Protein AF-A0A800D7Y4-F1 (afdb_monomer_lite)

Radius of gyration: 24.16 Å; chains: 1; bounding box: 51×46×76 Å

Secondary structure (DSSP, 8-state):
------HHHHHHHHHHHHHHHHHHH-HHHHHHHHHHHHHHHHHHHHHHHHHHHHHHHHHHHHHHHHHTTT-HHHHHHHHHTGGGSPPSS-GGGHHHHHHHHHHHHHHHHHHHHHHHS----EEETTEEE-TTS-HHHHHHHHHHHHHHHHHHHHHHHHHHSPPP--------SHHHHHHHHHHHHHHHHHHHHHHHHHHHHHTTS--

Foldseek 3Di:
DDPPQDLVNVLQVLLQVLLVVQLFVWQVLLVLLLVQLVVLVVCCVVCLVVVLVVQQVVVLVVVLCVQCVVPPVSSVVSVVCSVVDDGPADPVCSLVVSLVVSVVSSVCSNVVSPVVPDDPFDDDPPRGGRPDDDSVRSNSSSNSSSVSSNSNSVSVVCSVCVDPPDPDPDPPPVVVVVCVVCVVVVVVVVVVVVVVVVVVVVVVPPD

Structure (mmCIF, N/CA/C/O backbone):
data_AF-A0A800D7Y4-F1
#
_entry.id   AF-A0A800D7Y4-F1
#
loop_
_atom_site.group_PDB
_atom_site.id
_atom_site.type_symbol
_atom_site.label_atom_id
_atom_site.label_alt_id
_atom_site.label_comp_id
_atom_site.label_asym_id
_atom_site.label_entity_id
_atom_site.label_seq_id
_atom_site.pdbx_PDB_ins_code
_atom_site.Cartn_x
_atom_site.Cartn_y
_atom_site.Cartn_z
_atom_site.occupancy
_atom_site.B_iso_or_equiv
_atom_site.auth_seq_id
_atom_site.auth_comp_id
_atom_site.auth_asym_id
_atom_site.auth_atom_id
_atom_site.pdbx_PDB_model_num
ATOM 1 N N . MET A 1 1 ? -15.336 17.637 -24.440 1.00 38.00 1 MET A N 1
ATOM 2 C CA . MET A 1 1 ? -14.796 16.334 -24.884 1.00 38.00 1 MET A CA 1
ATOM 3 C C . MET A 1 1 ? -14.406 15.560 -23.630 1.00 38.00 1 MET A C 1
ATOM 5 O O . MET A 1 1 ? -13.415 15.905 -23.005 1.00 38.00 1 MET A O 1
ATOM 9 N N . LEU A 1 2 ? -15.255 14.638 -23.166 1.00 37.25 2 LEU A N 1
ATOM 10 C CA . LEU A 1 2 ? -14.985 13.846 -21.960 1.00 37.25 2 LEU A CA 1
ATOM 11 C C . LEU A 1 2 ? -14.046 12.702 -22.348 1.00 37.25 2 LEU A C 1
ATOM 13 O O . LEU A 1 2 ? -14.451 11.788 -23.062 1.00 37.25 2 LEU A O 1
ATOM 17 N N . VAL A 1 3 ? -12.785 12.781 -21.925 1.00 45.62 3 VAL A N 1
ATOM 18 C CA . VAL A 1 3 ? -11.829 11.683 -22.087 1.00 45.62 3 VAL A CA 1
ATOM 19 C C . VAL A 1 3 ? -12.274 10.563 -21.148 1.00 45.62 3 VAL A C 1
ATOM 21 O O . VAL A 1 3 ? -12.121 10.672 -19.933 1.00 45.62 3 VAL A O 1
ATOM 24 N N . LYS A 1 4 ? -12.884 9.509 -21.698 1.00 53.09 4 LYS A N 1
ATOM 25 C CA . LYS A 1 4 ? -13.160 8.280 -20.948 1.00 53.09 4 LYS A CA 1
ATOM 26 C C . LYS A 1 4 ? -11.829 7.560 -20.744 1.00 53.09 4 LYS A C 1
ATOM 28 O O . LYS A 1 4 ? -11.311 6.956 -21.677 1.00 53.09 4 LYS A O 1
ATOM 33 N N . LEU A 1 5 ? -11.259 7.689 -19.549 1.00 56.59 5 LEU A N 1
ATOM 34 C CA . LEU A 1 5 ? -10.076 6.934 -19.151 1.00 56.59 5 LEU A CA 1
ATOM 35 C C . LEU A 1 5 ? -10.506 5.513 -18.803 1.00 56.59 5 LEU A C 1
ATOM 37 O O . LEU A 1 5 ? -11.299 5.305 -17.886 1.00 56.59 5 LEU A O 1
ATOM 41 N N . GLU A 1 6 ? -9.992 4.538 -19.541 1.00 69.31 6 GLU A N 1
ATOM 42 C CA . GLU A 1 6 ? -10.224 3.135 -19.214 1.00 69.31 6 GLU A CA 1
ATOM 43 C C . GLU A 1 6 ? -9.411 2.742 -17.968 1.00 69.31 6 GLU A C 1
ATOM 45 O O . GLU A 1 6 ? -8.280 3.216 -17.804 1.00 69.31 6 GLU A O 1
ATOM 50 N N . PRO A 1 7 ? -9.911 1.835 -17.106 1.00 65.38 7 PRO A N 1
ATOM 51 C CA . PRO A 1 7 ? -9.172 1.364 -15.930 1.00 65.38 7 PRO A CA 1
ATOM 52 C C . PRO A 1 7 ? -7.764 0.856 -16.271 1.00 65.38 7 PRO A C 1
ATOM 54 O O . PRO A 1 7 ? -6.810 1.106 -15.537 1.00 65.38 7 PRO A O 1
ATOM 57 N N . ALA A 1 8 ? -7.606 0.222 -17.437 1.00 71.25 8 ALA A N 1
ATOM 58 C CA . ALA A 1 8 ? -6.316 -0.228 -17.949 1.00 71.25 8 ALA A CA 1
ATOM 59 C C . ALA A 1 8 ? -5.329 0.928 -18.197 1.00 71.25 8 ALA A C 1
ATOM 61 O O . ALA A 1 8 ? -4.144 0.798 -17.894 1.00 71.25 8 ALA A O 1
ATOM 62 N N . GLN A 1 9 ? -5.801 2.077 -18.691 1.00 75.00 9 GLN A N 1
ATOM 63 C CA . GLN A 1 9 ? -4.969 3.266 -18.913 1.00 75.00 9 GLN A CA 1
ATOM 64 C C . GLN A 1 9 ? -4.512 3.878 -17.586 1.00 75.00 9 GLN A C 1
ATOM 66 O O . GLN A 1 9 ? -3.367 4.316 -17.469 1.00 75.00 9 GLN A O 1
ATOM 71 N N . VAL A 1 10 ? -5.378 3.858 -16.568 1.00 74.19 10 VAL A N 1
ATOM 72 C CA . VAL A 1 10 ? -5.040 4.313 -15.212 1.00 74.19 10 VAL A CA 1
ATOM 73 C C . VAL A 1 10 ? -3.984 3.400 -14.587 1.00 74.19 10 VAL A C 1
ATOM 75 O O . VAL A 1 10 ? -2.969 3.888 -14.089 1.00 74.19 10 VAL A O 1
ATOM 78 N N . ILE A 1 11 ? -4.171 2.079 -14.672 1.00 74.62 11 ILE A N 1
ATOM 79 C CA . ILE A 1 11 ? -3.202 1.089 -14.178 1.00 74.62 11 ILE A CA 1
ATOM 80 C C . ILE A 1 11 ? -1.856 1.250 -14.893 1.00 74.62 11 ILE A C 1
ATOM 82 O O . ILE A 1 11 ? -0.817 1.294 -14.234 1.00 74.62 11 ILE A O 1
ATOM 86 N N . LEU A 1 12 ? -1.864 1.392 -16.222 1.00 79.75 12 LEU A N 1
ATOM 87 C CA . LEU A 1 12 ? -0.653 1.599 -17.013 1.00 79.75 12 LEU A CA 1
ATOM 88 C C . LEU A 1 12 ? 0.058 2.902 -16.626 1.00 79.75 12 LEU A C 1
ATOM 90 O O . LEU A 1 12 ? 1.274 2.902 -16.455 1.00 79.75 12 LEU A O 1
ATOM 94 N N . GLY A 1 13 ? -0.682 3.998 -16.440 1.00 77.69 13 GLY A N 1
ATOM 95 C CA . GLY A 1 13 ? -0.125 5.279 -16.005 1.00 77.69 13 GLY A CA 1
ATOM 96 C C . GLY A 1 13 ? 0.555 5.190 -14.637 1.00 77.69 13 GLY A C 1
ATOM 97 O O . GLY A 1 13 ? 1.679 5.669 -14.473 1.00 77.69 13 GLY A O 1
ATOM 98 N N . ILE A 1 14 ? -0.079 4.513 -13.673 1.00 80.25 14 ILE A N 1
ATOM 99 C CA . ILE A 1 14 ? 0.499 4.271 -12.343 1.00 80.25 14 ILE A CA 1
ATOM 100 C C . ILE A 1 14 ? 1.741 3.378 -12.455 1.00 80.25 14 ILE A C 1
ATOM 102 O O . ILE A 1 14 ? 2.782 3.705 -11.885 1.00 80.25 14 ILE A O 1
ATOM 106 N N . ALA A 1 15 ? 1.675 2.286 -13.219 1.00 82.06 15 ALA A N 1
ATOM 107 C CA . ALA A 1 15 ? 2.810 1.392 -13.425 1.00 82.06 15 ALA A CA 1
ATOM 108 C C . ALA A 1 15 ? 4.001 2.122 -14.068 1.00 82.06 15 ALA A C 1
ATOM 110 O O . ALA A 1 15 ? 5.126 1.989 -13.599 1.00 82.06 15 ALA A O 1
ATOM 111 N N . LEU A 1 16 ? 3.776 2.961 -15.082 1.00 85.75 16 LEU A N 1
ATOM 112 C CA . LEU A 1 16 ? 4.841 3.749 -15.709 1.00 85.75 16 LEU A CA 1
ATOM 113 C C . LEU A 1 16 ? 5.457 4.764 -14.742 1.00 85.75 16 LEU A C 1
ATOM 115 O O . LEU A 1 16 ? 6.681 4.888 -14.683 1.00 85.75 16 LEU A O 1
ATOM 119 N N . LEU A 1 17 ? 4.633 5.456 -13.951 1.00 84.06 17 LEU A N 1
ATOM 120 C CA . LEU A 1 17 ? 5.105 6.420 -12.958 1.00 84.06 17 LEU A CA 1
ATOM 121 C C . LEU A 1 17 ? 5.980 5.744 -11.899 1.00 84.06 17 LEU A C 1
ATOM 123 O O . LEU A 1 17 ? 7.084 6.206 -11.608 1.00 84.06 17 LEU A O 1
ATOM 127 N N . PHE A 1 18 ? 5.527 4.616 -11.358 1.00 87.19 18 PHE A N 1
ATOM 128 C CA . PHE A 1 18 ? 6.313 3.854 -10.394 1.00 87.19 18 PHE A CA 1
ATOM 129 C C . PHE A 1 18 ? 7.531 3.184 -11.034 1.00 87.19 18 PHE A C 1
ATOM 131 O O . PHE A 1 18 ? 8.566 3.064 -10.382 1.00 87.19 18 PHE A O 1
ATOM 138 N N . GLY A 1 19 ? 7.462 2.814 -12.312 1.00 84.44 19 GLY A N 1
ATOM 139 C CA . GLY A 1 19 ? 8.614 2.337 -13.068 1.00 84.44 19 GLY A CA 1
ATOM 140 C C . GLY A 1 19 ? 9.689 3.407 -13.219 1.00 84.44 19 GLY A C 1
ATOM 141 O O . GLY A 1 19 ? 10.869 3.137 -13.007 1.00 84.44 19 GLY A O 1
ATOM 142 N N . LEU A 1 20 ? 9.299 4.655 -13.470 1.00 85.88 20 LEU A N 1
ATOM 143 C CA . LEU A 1 20 ? 10.234 5.776 -13.481 1.00 85.88 20 LEU A CA 1
ATOM 144 C C . LEU A 1 20 ? 10.881 5.975 -12.101 1.00 85.88 20 LEU A C 1
ATOM 146 O O . LEU A 1 20 ? 12.100 6.110 -12.004 1.00 85.88 20 LEU A O 1
ATOM 150 N N . ILE A 1 21 ? 10.090 5.920 -11.024 1.00 82.56 21 ILE A N 1
ATOM 151 C CA . ILE A 1 21 ? 10.600 6.000 -9.644 1.00 82.56 21 ILE A CA 1
ATOM 152 C C . ILE A 1 21 ? 11.595 4.866 -9.369 1.00 82.56 21 ILE A C 1
ATOM 154 O O . ILE A 1 21 ? 12.699 5.116 -8.880 1.00 82.56 21 ILE A O 1
ATOM 158 N N . GLY A 1 22 ? 11.240 3.631 -9.722 1.00 80.81 22 GLY A N 1
ATOM 159 C CA . GLY A 1 22 ? 12.078 2.457 -9.510 1.00 80.81 22 GLY A CA 1
ATOM 160 C C . GLY A 1 22 ? 13.383 2.499 -10.301 1.00 80.81 22 GLY A C 1
ATOM 161 O O . GLY A 1 22 ? 14.431 2.096 -9.786 1.00 80.81 22 GLY A O 1
ATOM 162 N N . PHE A 1 23 ? 13.358 3.063 -11.513 1.00 82.44 23 PHE A N 1
ATOM 163 C CA . PHE A 1 23 ? 14.547 3.252 -12.342 1.00 82.44 23 PHE A CA 1
ATOM 164 C C . PHE A 1 23 ? 15.592 4.136 -11.651 1.00 82.44 23 PHE A C 1
ATOM 166 O O . PHE A 1 23 ? 16.790 3.839 -11.683 1.00 82.44 23 PHE A O 1
ATOM 173 N N . PHE A 1 24 ? 15.146 5.196 -10.971 1.00 78.81 24 PHE A N 1
ATOM 174 C CA . PHE A 1 24 ? 16.029 6.090 -10.221 1.00 78.81 24 PHE A CA 1
ATOM 175 C C . PHE A 1 24 ? 16.389 5.561 -8.828 1.00 78.81 24 PHE A C 1
ATOM 177 O O . PHE A 1 24 ? 17.500 5.798 -8.350 1.00 78.81 24 PHE A O 1
ATOM 184 N N . ARG A 1 25 ? 15.479 4.828 -8.178 1.00 75.38 25 ARG A N 1
ATOM 185 C CA . ARG A 1 25 ? 15.633 4.349 -6.795 1.00 75.38 25 ARG A CA 1
ATOM 186 C C . ARG A 1 25 ? 16.464 3.067 -6.670 1.00 75.38 25 ARG A C 1
ATOM 188 O O . ARG A 1 25 ? 17.107 2.865 -5.637 1.00 75.38 25 ARG A O 1
ATOM 195 N N . GLY A 1 26 ? 16.500 2.246 -7.719 1.00 77.62 26 GLY A N 1
ATOM 196 C CA . GLY A 1 26 ? 17.345 1.056 -7.834 1.00 77.62 26 GLY A CA 1
ATOM 197 C C 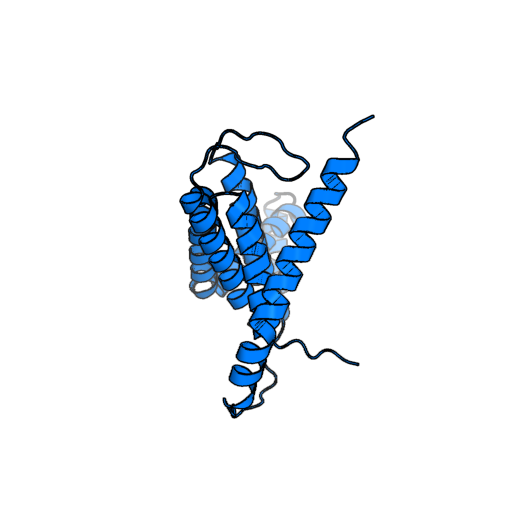. GLY A 1 26 ? 16.683 -0.252 -7.378 1.00 77.62 26 GLY A C 1
ATOM 198 O O . GLY A 1 26 ? 15.893 -0.296 -6.434 1.00 77.62 26 GLY A O 1
ATOM 199 N N . ALA A 1 27 ? 17.075 -1.355 -8.027 1.00 79.06 27 ALA A N 1
ATOM 200 C CA . ALA A 1 27 ? 16.426 -2.667 -7.919 1.00 79.06 27 ALA A CA 1
ATOM 201 C C . ALA A 1 27 ? 16.312 -3.237 -6.496 1.00 79.06 27 ALA A C 1
ATOM 203 O O . ALA A 1 27 ? 15.261 -3.744 -6.125 1.00 79.06 27 ALA A O 1
ATOM 204 N N . LYS A 1 28 ? 17.359 -3.132 -5.665 1.00 79.69 28 LYS A N 1
ATOM 205 C CA . LYS A 1 28 ? 17.347 -3.717 -4.307 1.00 79.69 28 LYS A CA 1
ATOM 206 C C . LYS A 1 28 ? 16.258 -3.116 -3.411 1.00 79.69 28 LYS A C 1
ATOM 208 O O . LYS A 1 28 ? 15.662 -3.824 -2.606 1.00 79.69 28 LYS A O 1
ATOM 213 N N . ARG A 1 29 ? 16.005 -1.811 -3.542 1.00 80.88 29 ARG A N 1
ATOM 214 C CA . ARG A 1 29 ? 14.982 -1.110 -2.756 1.00 80.88 29 ARG A CA 1
ATOM 215 C C . ARG A 1 29 ? 13.587 -1.404 -3.266 1.00 80.88 29 ARG A C 1
ATOM 217 O O . ARG A 1 29 ? 12.693 -1.627 -2.457 1.00 80.88 29 ARG A O 1
ATOM 224 N N . GLU A 1 30 ? 13.420 -1.419 -4.585 1.00 84.31 30 GLU A N 1
ATOM 225 C CA . GLU A 1 30 ? 12.138 -1.778 -5.183 1.00 84.31 30 GLU A CA 1
ATOM 226 C C . GLU A 1 30 ? 11.763 -3.220 -4.859 1.00 84.31 30 GLU A C 1
ATOM 228 O O . GLU A 1 30 ? 10.625 -3.442 -4.480 1.00 84.31 30 GLU A O 1
ATOM 233 N N . PHE A 1 31 ? 12.714 -4.161 -4.863 1.00 82.75 31 PHE A N 1
ATOM 234 C CA . PHE A 1 31 ? 12.471 -5.546 -4.451 1.00 82.75 31 PHE A CA 1
ATOM 235 C C . PHE A 1 31 ? 11.970 -5.653 -3.004 1.00 82.75 31 PHE A C 1
ATOM 237 O O . PHE A 1 31 ? 11.007 -6.367 -2.731 1.00 82.75 31 PHE A O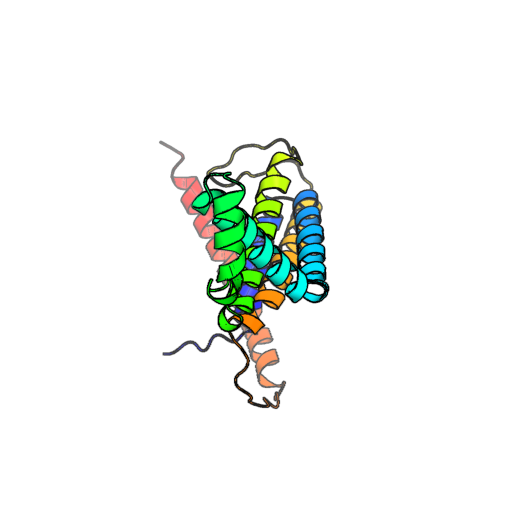 1
ATOM 244 N N . TRP A 1 32 ? 12.587 -4.915 -2.072 1.00 86.06 32 TRP A N 1
ATOM 245 C CA . TRP A 1 32 ? 12.118 -4.865 -0.684 1.00 86.06 32 TRP A CA 1
ATOM 246 C C . TRP A 1 32 ? 10.686 -4.333 -0.592 1.00 86.06 32 TRP A C 1
ATOM 248 O O . TRP A 1 32 ? 9.850 -4.899 0.107 1.00 86.06 32 TRP A O 1
ATOM 258 N N . VAL A 1 33 ? 10.386 -3.266 -1.335 1.00 86.38 33 VAL A N 1
ATOM 259 C CA . VAL A 1 33 ? 9.028 -2.725 -1.408 1.00 86.38 33 VAL A CA 1
ATOM 260 C C . VAL A 1 33 ? 8.055 -3.742 -2.003 1.00 86.38 33 VAL A C 1
ATOM 262 O O . VAL A 1 33 ? 6.984 -3.930 -1.435 1.00 86.38 33 VAL A O 1
ATOM 265 N N . THR A 1 34 ? 8.431 -4.446 -3.072 1.00 83.25 34 THR A N 1
ATOM 266 C CA . THR A 1 34 ? 7.612 -5.502 -3.680 1.00 83.25 34 THR A CA 1
ATOM 267 C C . THR A 1 34 ? 7.262 -6.576 -2.656 1.00 83.25 34 THR A C 1
ATOM 269 O O . THR A 1 34 ? 6.094 -6.929 -2.509 1.00 83.25 34 THR A O 1
ATOM 272 N N . ALA A 1 35 ? 8.252 -7.055 -1.898 1.00 83.25 35 ALA A N 1
ATOM 273 C CA . ALA A 1 35 ? 8.045 -8.062 -0.863 1.00 83.25 35 ALA A CA 1
ATOM 274 C C . ALA A 1 35 ? 7.058 -7.583 0.215 1.00 83.25 35 ALA A C 1
ATOM 276 O O . ALA A 1 35 ? 6.151 -8.327 0.590 1.00 83.25 35 ALA A O 1
ATOM 277 N N . VAL A 1 36 ? 7.183 -6.331 0.673 1.00 88.06 36 VAL A N 1
ATOM 278 C CA . VAL A 1 36 ? 6.253 -5.759 1.658 1.00 88.06 36 VAL A CA 1
ATOM 279 C C . VAL A 1 36 ? 4.851 -5.588 1.073 1.00 88.06 36 VAL A C 1
ATOM 281 O O . VAL A 1 36 ? 3.887 -5.955 1.738 1.00 88.06 36 VAL A O 1
ATOM 284 N N . ILE A 1 37 ? 4.712 -5.093 -0.163 1.00 83.88 37 ILE A N 1
ATOM 285 C CA . ILE A 1 37 ? 3.408 -4.951 -0.832 1.00 83.88 37 ILE A CA 1
ATOM 286 C C . ILE A 1 37 ? 2.704 -6.309 -0.910 1.00 83.88 37 ILE A C 1
ATOM 288 O O . ILE A 1 37 ? 1.549 -6.414 -0.502 1.00 83.88 37 ILE A O 1
ATOM 292 N N . ILE A 1 38 ? 3.397 -7.353 -1.376 1.00 83.88 38 ILE A N 1
ATOM 293 C CA . ILE A 1 38 ? 2.839 -8.710 -1.478 1.00 83.88 38 ILE A CA 1
ATOM 294 C C . ILE A 1 38 ? 2.420 -9.225 -0.098 1.00 83.88 38 ILE A C 1
ATOM 296 O O . ILE A 1 38 ? 1.305 -9.723 0.062 1.00 83.88 38 ILE A O 1
ATOM 300 N N . LEU A 1 39 ? 3.285 -9.075 0.910 1.00 85.75 39 LEU A N 1
ATOM 301 C CA . LEU A 1 39 ? 3.022 -9.556 2.265 1.00 85.75 39 LEU A CA 1
ATOM 302 C C . LEU A 1 39 ? 1.821 -8.847 2.896 1.00 85.75 39 LEU A C 1
ATOM 304 O O . LEU A 1 39 ? 0.956 -9.501 3.472 1.00 85.75 39 LEU A O 1
ATOM 308 N N . VAL A 1 40 ? 1.731 -7.524 2.757 1.00 87.12 40 VAL A N 1
ATOM 309 C CA . VAL A 1 40 ? 0.612 -6.737 3.287 1.00 87.12 40 VAL A CA 1
ATOM 310 C C . VAL A 1 40 ? -0.682 -7.076 2.549 1.00 87.12 40 VAL A C 1
ATOM 312 O O . VAL A 1 40 ? -1.706 -7.258 3.202 1.00 87.12 40 VAL A O 1
ATOM 315 N N . GLN A 1 41 ? -0.658 -7.231 1.220 1.00 82.69 41 GLN A N 1
ATOM 316 C CA . GLN A 1 41 ? -1.846 -7.661 0.472 1.00 82.69 41 GLN A CA 1
ATOM 317 C C . GLN A 1 41 ? -2.326 -9.044 0.919 1.00 82.69 41 GLN A C 1
ATOM 319 O O . GLN A 1 41 ? -3.521 -9.230 1.151 1.00 82.69 41 GLN A O 1
ATOM 324 N N . ALA A 1 42 ? -1.411 -10.002 1.078 1.00 84.19 42 ALA A N 1
ATOM 325 C CA . ALA A 1 42 ? -1.740 -11.336 1.570 1.00 84.19 42 ALA A CA 1
ATOM 326 C C . ALA A 1 42 ? -2.320 -11.281 2.993 1.00 84.19 42 ALA A C 1
ATOM 328 O O . ALA A 1 42 ? -3.341 -11.912 3.272 1.00 84.19 42 ALA A O 1
ATOM 329 N N . LEU A 1 43 ? -1.720 -10.472 3.873 1.00 85.69 43 LEU A N 1
ATOM 330 C CA . LEU A 1 43 ? -2.184 -10.286 5.245 1.00 85.69 43 LEU A CA 1
ATOM 331 C C . LEU A 1 43 ? -3.585 -9.667 5.293 1.00 85.69 43 LEU A C 1
ATOM 333 O O . LEU A 1 43 ? -4.434 -10.161 6.027 1.00 85.69 43 LEU A O 1
ATOM 337 N N . ILE A 1 44 ? -3.855 -8.630 4.498 1.00 86.75 44 ILE A N 1
ATOM 338 C CA . ILE A 1 44 ? -5.176 -7.991 4.440 1.00 86.75 44 ILE A CA 1
ATOM 339 C C . ILE A 1 44 ? -6.224 -8.969 3.905 1.00 86.75 44 ILE A C 1
ATOM 341 O O . ILE A 1 44 ? -7.300 -9.085 4.488 1.00 86.75 44 ILE A O 1
ATOM 345 N N . ARG A 1 45 ? -5.911 -9.726 2.847 1.00 83.25 45 ARG A N 1
ATOM 346 C CA . ARG A 1 45 ? -6.841 -10.719 2.286 1.00 83.25 45 ARG A CA 1
ATOM 347 C C . ARG A 1 45 ? -7.176 -11.835 3.271 1.00 83.25 45 ARG A C 1
ATOM 349 O O . ARG A 1 45 ? -8.318 -12.275 3.318 1.00 83.25 45 ARG A O 1
ATOM 356 N N . TRP A 1 46 ? -6.199 -12.292 4.053 1.00 83.50 46 TRP A N 1
ATOM 357 C CA . TRP A 1 46 ? -6.395 -13.418 4.966 1.00 83.50 46 TRP A CA 1
ATOM 358 C C . TRP A 1 46 ? -6.916 -13.008 6.349 1.00 83.50 46 TRP A C 1
ATOM 360 O O . TRP A 1 46 ? -7.697 -13.732 6.962 1.00 83.50 46 TRP A O 1
ATOM 370 N N . GLN A 1 47 ? -6.488 -11.850 6.855 1.00 89.31 47 GLN A N 1
ATOM 371 C CA . GLN A 1 47 ? -6.709 -11.415 8.238 1.00 89.31 47 GLN A CA 1
ATOM 372 C C . GLN A 1 47 ? -7.416 -10.057 8.351 1.00 89.31 47 GLN A C 1
ATOM 374 O O . GLN A 1 47 ? -7.545 -9.565 9.467 1.00 89.31 47 GLN A O 1
ATOM 379 N N . GLY A 1 48 ? -7.909 -9.451 7.263 1.00 82.50 48 GLY A N 1
ATOM 380 C CA . GLY A 1 48 ? -8.526 -8.113 7.273 1.00 82.50 48 GLY A CA 1
ATOM 381 C C . GLY A 1 48 ? -9.585 -7.936 8.367 1.00 82.50 48 GLY A C 1
ATOM 382 O O . GLY A 1 48 ? -9.449 -7.060 9.220 1.00 82.50 48 GLY A O 1
ATOM 383 N N . LYS A 1 49 ? -10.541 -8.872 8.452 1.00 84.75 49 LYS A N 1
ATOM 384 C CA . LYS A 1 49 ? -11.580 -8.885 9.499 1.00 84.75 49 LYS A CA 1
ATOM 385 C C . LYS A 1 49 ? -11.008 -8.978 10.917 1.00 84.75 49 LYS A C 1
ATOM 387 O O . LYS A 1 49 ? -11.506 -8.339 11.844 1.00 84.75 49 LYS A O 1
ATOM 392 N N . ARG A 1 50 ? -9.947 -9.774 11.115 1.00 87.62 50 ARG A N 1
ATOM 393 C CA . ARG A 1 50 ? -9.270 -9.874 12.420 1.00 87.62 50 ARG A CA 1
ATOM 394 C C . ARG A 1 50 ? -8.519 -8.591 12.757 1.00 87.62 50 ARG A C 1
ATOM 396 O O . ARG A 1 50 ? -8.513 -8.206 13.920 1.00 87.62 50 ARG A O 1
ATOM 403 N N . LEU A 1 51 ? -7.929 -7.933 11.760 1.00 84.56 51 LEU A N 1
ATOM 404 C CA . LEU A 1 51 ? -7.217 -6.668 11.915 1.00 84.56 51 LEU A CA 1
ATOM 405 C C . LEU A 1 51 ? -8.173 -5.572 12.398 1.00 84.56 51 LEU A C 1
ATOM 407 O O . LEU A 1 51 ? -7.894 -4.928 13.402 1.00 84.56 51 LEU A O 1
ATOM 411 N N . VAL A 1 52 ? -9.341 -5.444 11.761 1.00 86.44 52 VAL A N 1
ATOM 412 C CA . VAL A 1 52 ? -10.397 -4.499 12.165 1.00 86.44 52 VAL A CA 1
ATOM 413 C C . VAL A 1 52 ? -10.885 -4.793 13.581 1.00 86.44 52 VAL A C 1
ATOM 415 O O . VAL A 1 52 ? -10.950 -3.887 14.412 1.00 86.44 52 VAL A O 1
ATOM 418 N N . LYS A 1 53 ? -11.161 -6.066 13.898 1.00 86.31 53 LYS A N 1
ATOM 419 C CA . LYS A 1 53 ? -11.572 -6.476 15.249 1.00 86.31 53 LYS A CA 1
ATOM 420 C C . LYS A 1 53 ? -10.511 -6.131 16.295 1.00 86.31 53 LYS A C 1
ATOM 422 O O . LYS A 1 53 ? -10.844 -5.615 17.357 1.00 86.31 53 LYS A O 1
ATOM 427 N N . LEU A 1 54 ? -9.239 -6.390 16.000 1.00 87.75 54 LEU A N 1
ATOM 428 C CA . LEU A 1 54 ? -8.127 -6.079 16.892 1.00 87.75 54 LEU A CA 1
ATOM 429 C C . LEU A 1 54 ? -7.980 -4.567 17.097 1.00 87.75 54 LEU A C 1
ATOM 431 O O . LEU A 1 54 ? -7.823 -4.129 18.233 1.00 87.75 54 LEU A O 1
ATOM 435 N N . THR A 1 55 ? -8.101 -3.764 16.038 1.00 86.56 55 THR A N 1
ATOM 436 C CA . THR A 1 55 ? -8.064 -2.299 16.135 1.00 86.56 55 THR A CA 1
ATOM 437 C C . THR A 1 55 ? -9.236 -1.748 16.948 1.00 86.56 55 THR A C 1
ATOM 439 O O . THR A 1 55 ? -9.019 -0.916 17.827 1.00 86.56 55 THR A O 1
ATOM 442 N N . ASN A 1 56 ? -10.456 -2.244 16.726 1.00 86.88 56 ASN A N 1
ATOM 443 C CA . ASN A 1 56 ? -11.631 -1.847 17.505 1.00 86.88 56 ASN A CA 1
ATOM 444 C C . ASN A 1 56 ? -11.495 -2.244 18.985 1.00 86.88 56 ASN A C 1
ATOM 446 O O . ASN A 1 56 ? -11.787 -1.437 19.864 1.00 86.88 56 ASN A O 1
ATOM 450 N N . ASN A 1 57 ? -10.977 -3.441 19.273 1.00 85.88 57 ASN A N 1
ATOM 451 C CA . ASN A 1 57 ? -10.731 -3.889 20.644 1.00 85.88 57 ASN A CA 1
ATOM 452 C C . ASN A 1 57 ? -9.665 -3.040 21.349 1.00 85.88 57 ASN A C 1
ATOM 454 O O . ASN A 1 57 ? -9.866 -2.639 22.492 1.00 85.88 57 ASN A O 1
ATOM 458 N N . LEU A 1 58 ? -8.550 -2.739 20.676 1.00 87.38 58 LEU A N 1
ATOM 459 C CA . LEU A 1 58 ? -7.509 -1.865 21.224 1.00 87.38 58 LEU A CA 1
ATOM 460 C C . LEU A 1 58 ? -8.045 -0.458 21.491 1.00 87.38 58 LEU A C 1
ATOM 462 O O . LEU A 1 58 ? -7.757 0.112 22.539 1.00 87.38 58 LEU A O 1
ATOM 466 N N . TYR A 1 59 ? -8.856 0.086 20.582 1.00 85.81 59 TYR A N 1
ATOM 467 C CA . TYR A 1 59 ? -9.511 1.373 20.789 1.00 85.81 59 TYR A CA 1
ATOM 468 C C . TYR A 1 59 ? -10.410 1.366 22.028 1.00 85.81 59 TYR A C 1
ATOM 470 O O . TYR A 1 59 ? -10.308 2.272 22.851 1.00 85.81 59 TYR A O 1
ATOM 478 N N . LEU A 1 60 ? -11.243 0.333 22.193 1.00 84.31 60 LEU A N 1
ATOM 479 C CA . LEU A 1 60 ? -12.094 0.186 23.373 1.00 84.31 60 LEU A CA 1
ATOM 480 C C . LEU A 1 60 ? -11.259 0.100 24.654 1.00 84.31 60 LEU A C 1
ATOM 482 O O . LEU A 1 60 ? -11.541 0.821 25.605 1.00 84.31 60 LEU A O 1
ATOM 486 N N . MET A 1 61 ? -10.193 -0.708 24.666 1.00 83.81 61 MET A N 1
ATOM 487 C CA . MET A 1 61 ? -9.288 -0.815 25.818 1.00 83.81 61 MET A CA 1
ATOM 488 C C . MET A 1 61 ? -8.666 0.534 26.185 1.00 83.81 61 MET A C 1
ATOM 490 O O . MET A 1 61 ? -8.687 0.927 27.349 1.00 83.81 61 MET A O 1
ATOM 494 N N . VAL A 1 62 ? -8.140 1.262 25.196 1.00 85.94 62 VAL A N 1
ATOM 495 C CA . VAL A 1 62 ? -7.528 2.579 25.412 1.00 85.94 62 VAL A CA 1
ATOM 496 C C . VAL A 1 62 ? -8.565 3.581 25.908 1.00 85.94 62 VAL A C 1
ATOM 498 O O . VAL A 1 62 ? -8.300 4.315 26.856 1.00 85.94 62 VAL A O 1
ATOM 501 N N . ARG A 1 63 ? -9.760 3.599 25.315 1.00 82.69 63 ARG A N 1
ATOM 502 C CA . ARG A 1 63 ? -10.828 4.518 25.707 1.00 82.69 63 ARG A CA 1
ATOM 503 C C . ARG A 1 63 ? -11.300 4.267 27.137 1.00 82.69 63 ARG A C 1
ATOM 505 O O . ARG A 1 63 ? -11.374 5.217 27.906 1.00 82.69 63 ARG A O 1
ATOM 512 N N . ILE A 1 64 ? -11.530 3.008 27.507 1.00 84.50 64 ILE A N 1
ATOM 513 C CA . ILE A 1 64 ? -11.900 2.613 28.873 1.00 84.50 64 ILE A CA 1
ATOM 514 C C . ILE A 1 64 ? -10.794 2.994 29.864 1.00 84.50 64 ILE A C 1
ATOM 516 O O . ILE A 1 64 ? -11.088 3.519 30.934 1.00 84.50 64 ILE A O 1
ATOM 520 N N . ALA A 1 65 ? -9.522 2.777 29.514 1.00 84.62 65 ALA A N 1
ATOM 521 C CA . ALA A 1 65 ? -8.400 3.151 30.374 1.00 84.62 65 ALA A CA 1
ATOM 522 C C . ALA A 1 65 ? -8.321 4.673 30.600 1.00 84.62 65 ALA A C 1
ATOM 524 O O . ALA A 1 65 ? -8.075 5.120 31.722 1.00 84.62 65 ALA A O 1
ATOM 525 N N . VAL A 1 66 ? -8.567 5.465 29.551 1.00 84.19 66 VAL A N 1
ATOM 526 C CA . VAL A 1 66 ? -8.550 6.934 29.606 1.00 84.19 66 VAL A CA 1
ATOM 527 C C . VAL A 1 66 ? -9.765 7.490 30.355 1.00 84.19 66 VAL A C 1
ATOM 529 O O . VAL A 1 66 ? -9.592 8.322 31.245 1.00 84.19 66 VAL A O 1
ATOM 532 N N . GLU A 1 67 ? -10.981 7.030 30.046 1.00 80.50 67 GLU A N 1
ATOM 533 C CA . GLU A 1 67 ? -12.220 7.460 30.720 1.00 80.50 67 GLU A CA 1
ATOM 534 C C . GLU A 1 67 ? -12.233 7.033 32.192 1.00 80.50 67 GLU A C 1
ATOM 536 O O . GLU A 1 67 ? -12.573 7.824 33.073 1.00 80.50 67 GLU A O 1
ATOM 541 N N . GLY A 1 68 ? -11.765 5.817 32.472 1.00 74.00 68 GLY A N 1
ATOM 542 C CA . GLY A 1 68 ? -11.578 5.313 33.825 1.00 74.00 68 GLY A CA 1
ATOM 543 C C . GLY A 1 68 ? -10.420 5.973 34.575 1.00 74.00 68 GLY A C 1
ATOM 544 O O . GLY A 1 68 ? -10.297 5.757 35.772 1.00 74.00 68 GLY A O 1
ATOM 545 N N . ARG A 1 69 ? -9.570 6.781 33.918 1.00 79.25 69 ARG A N 1
ATOM 546 C CA . ARG A 1 69 ? -8.353 7.387 34.500 1.00 79.25 69 ARG A CA 1
ATOM 547 C C . ARG A 1 69 ? -7.471 6.379 35.256 1.00 79.25 69 ARG A C 1
ATOM 549 O O . ARG A 1 69 ? -6.872 6.732 36.267 1.00 79.25 69 ARG A O 1
ATOM 556 N N . PHE A 1 70 ? -7.402 5.138 34.773 1.00 76.06 70 PHE A N 1
ATOM 557 C CA . PHE A 1 70 ? -6.722 4.012 35.436 1.00 76.06 70 PHE A CA 1
ATOM 558 C C . PHE A 1 70 ? -7.279 3.606 36.818 1.00 76.06 70 PHE A C 1
ATOM 560 O O . PHE A 1 70 ? -6.639 2.843 37.537 1.00 76.06 70 PHE A O 1
ATOM 567 N N . ASP A 1 71 ? -8.477 4.065 37.179 1.00 84.62 71 ASP A N 1
ATOM 568 C CA . ASP A 1 71 ? -9.196 3.673 38.391 1.00 84.62 71 ASP A CA 1
ATOM 569 C C . ASP A 1 71 ? -10.035 2.411 38.126 1.00 84.62 71 ASP A C 1
ATOM 571 O O . ASP A 1 71 ? -10.883 2.383 37.229 1.00 84.62 71 ASP A O 1
ATOM 575 N N . LEU A 1 72 ? -9.786 1.347 38.894 1.00 79.75 72 LEU A N 1
ATOM 576 C CA . LEU A 1 72 ? -10.393 0.027 38.696 1.00 79.75 72 LEU A CA 1
ATOM 577 C C . LEU A 1 72 ? -11.921 0.042 38.839 1.00 79.75 72 LEU A C 1
ATOM 579 O O . LEU A 1 72 ? -12.602 -0.699 38.126 1.00 79.75 72 LEU A O 1
ATOM 583 N N . GLU A 1 73 ? -12.471 0.889 39.711 1.00 80.69 73 GLU A N 1
ATOM 584 C CA . GLU A 1 73 ? -13.922 0.975 39.919 1.00 80.69 73 GLU A CA 1
ATOM 585 C C . GLU A 1 73 ? -14.612 1.629 38.717 1.00 80.69 73 GLU A C 1
ATOM 587 O O . GLU A 1 73 ? -15.591 1.098 38.185 1.00 80.69 73 GLU A O 1
ATOM 592 N N . LYS A 1 74 ? -14.031 2.716 38.197 1.00 76.75 74 LYS A N 1
ATOM 593 C CA . LYS A 1 74 ? -14.537 3.425 37.010 1.00 76.75 74 LYS A CA 1
ATOM 594 C C . LYS A 1 74 ? -14.334 2.634 35.725 1.00 76.75 74 LYS A C 1
ATOM 596 O O . LYS A 1 74 ? -15.180 2.684 34.837 1.00 76.75 74 LYS A O 1
ATOM 601 N N . ILE A 1 75 ? -13.249 1.863 35.629 1.00 74.94 75 ILE A N 1
ATOM 602 C CA . ILE A 1 75 ? -13.023 0.922 34.524 1.00 74.94 75 ILE A CA 1
ATOM 603 C C . ILE A 1 75 ? -14.116 -0.150 34.504 1.00 74.94 75 ILE A C 1
ATOM 605 O O . ILE A 1 75 ? -14.607 -0.491 33.430 1.00 74.94 75 ILE A O 1
ATOM 609 N N . ARG A 1 76 ? -14.527 -0.670 35.669 1.00 78.19 76 ARG A N 1
ATOM 610 C CA . ARG A 1 76 ? -15.594 -1.678 35.765 1.00 78.19 76 ARG A CA 1
ATOM 611 C C . ARG A 1 76 ? -16.954 -1.112 35.353 1.00 78.19 76 ARG A C 1
ATOM 613 O O . ARG A 1 76 ? -17.710 -1.800 34.670 1.00 78.19 76 ARG A O 1
ATOM 620 N N . GLU A 1 77 ? -17.237 0.137 35.710 1.00 79.81 77 GLU A N 1
ATOM 621 C CA . GLU A 1 77 ? -18.448 0.840 35.273 1.00 79.81 77 GLU A CA 1
ATOM 622 C C . GLU A 1 77 ? -18.430 1.124 33.758 1.00 79.81 77 GLU A C 1
ATOM 624 O O . GLU A 1 77 ? -19.408 0.849 33.062 1.00 79.81 77 GLU A O 1
ATOM 629 N N . ALA A 1 78 ? -17.293 1.578 33.217 1.00 73.69 78 ALA A N 1
ATOM 630 C CA . ALA A 1 78 ? -17.100 1.803 31.783 1.00 73.69 78 ALA A CA 1
ATOM 631 C C . ALA A 1 78 ? -17.174 0.499 30.964 1.00 73.69 78 ALA A C 1
ATOM 633 O O . ALA A 1 78 ? -17.751 0.488 29.878 1.00 73.69 78 ALA A O 1
ATOM 634 N N . LEU A 1 79 ? -16.672 -0.620 31.504 1.00 75.81 79 LEU A N 1
ATOM 635 C CA . LEU A 1 79 ? -16.818 -1.964 30.929 1.00 75.81 79 LEU A CA 1
ATOM 636 C C . LEU A 1 79 ? -18.291 -2.379 30.793 1.00 75.81 79 LEU A C 1
ATOM 638 O O . LEU A 1 79 ? -18.660 -3.010 29.804 1.00 75.81 79 LEU A O 1
ATOM 642 N N . GLY A 1 80 ? -19.139 -1.987 31.749 1.00 75.69 80 GLY A N 1
ATOM 643 C CA . GLY A 1 80 ? -20.582 -2.229 31.699 1.00 75.69 80 GLY A CA 1
ATOM 644 C C . GLY A 1 80 ? -21.291 -1.510 30.545 1.00 75.69 80 GLY A C 1
ATOM 645 O O . GLY A 1 80 ? -22.315 -1.993 30.073 1.00 75.69 80 GLY A O 1
ATOM 646 N N . ARG A 1 81 ? -20.721 -0.406 30.041 1.00 75.69 81 ARG A N 1
ATOM 647 C CA . ARG A 1 81 ? -21.265 0.392 28.925 1.00 75.69 81 ARG A CA 1
ATOM 648 C C . ARG A 1 81 ? -20.615 0.088 27.574 1.00 75.69 81 ARG A C 1
ATOM 650 O O . ARG A 1 81 ? -20.893 0.763 26.590 1.00 75.69 81 ARG A O 1
ATOM 657 N N . VAL A 1 82 ? -19.767 -0.940 27.479 1.00 70.75 82 VAL A N 1
ATOM 658 C CA . VAL A 1 82 ? -19.009 -1.254 26.249 1.00 70.75 82 VAL A CA 1
ATOM 659 C C . VAL A 1 82 ? -19.901 -1.527 25.040 1.00 70.75 82 VAL A C 1
ATOM 661 O O . VAL A 1 82 ? -19.516 -1.186 23.926 1.00 70.75 82 VAL A O 1
ATOM 664 N N . GLY A 1 83 ? -21.097 -2.086 25.247 1.00 68.31 83 GLY A N 1
ATOM 665 C CA . GLY A 1 83 ? -22.068 -2.306 24.170 1.00 68.31 83 GLY A CA 1
ATOM 666 C C . GLY A 1 83 ? -22.648 -1.020 23.567 1.00 68.31 83 GLY A C 1
ATOM 667 O O . GLY A 1 83 ? -23.150 -1.053 22.449 1.00 68.31 83 GLY A O 1
ATOM 668 N N . GLU A 1 84 ? -22.556 0.107 24.276 1.00 78.12 84 GLU A N 1
ATOM 669 C CA . GLU A 1 84 ? -23.060 1.415 23.838 1.00 78.12 84 GLU A CA 1
ATOM 670 C C . GLU A 1 84 ? -21.976 2.252 23.143 1.00 78.12 84 GLU A C 1
ATOM 672 O O . GLU A 1 84 ? -22.274 3.249 22.484 1.00 78.12 84 GLU A O 1
ATOM 677 N N . ILE A 1 85 ? -20.704 1.859 23.277 1.00 76.00 85 ILE A N 1
ATOM 678 C CA . ILE A 1 85 ? -19.585 2.583 22.680 1.00 76.00 85 ILE A CA 1
ATOM 679 C C . ILE A 1 85 ? -19.527 2.249 21.183 1.00 76.00 85 ILE A C 1
ATOM 681 O O . ILE A 1 85 ? -19.293 1.091 20.824 1.00 76.00 85 ILE A O 1
ATOM 685 N N . PRO A 1 86 ? -19.677 3.240 20.284 1.00 78.00 86 PRO A N 1
ATOM 686 C CA . PRO A 1 86 ? -19.578 2.980 18.859 1.00 78.00 86 PRO A CA 1
ATOM 687 C C . PRO A 1 86 ? -18.162 2.490 18.512 1.00 78.00 86 PRO A C 1
ATOM 689 O O . PRO A 1 86 ? -17.177 3.047 19.017 1.00 78.00 86 PRO A O 1
ATOM 692 N N . PRO A 1 87 ? -18.026 1.466 17.649 1.00 82.81 87 PRO A N 1
ATOM 693 C CA . PRO A 1 87 ? -16.720 0.983 17.222 1.00 82.81 87 PRO A CA 1
ATOM 694 C C . PRO A 1 87 ? -15.968 2.079 16.461 1.00 82.81 87 PRO A C 1
ATOM 696 O O . PRO A 1 87 ? -16.567 2.861 15.720 1.00 82.81 87 PRO A O 1
ATOM 699 N N . LEU A 1 88 ? -14.638 2.111 16.606 1.00 82.31 88 LEU A N 1
ATOM 700 C CA . LEU A 1 88 ? -13.790 3.081 15.904 1.00 82.31 88 LEU A CA 1
ATOM 701 C C . LEU A 1 88 ? -13.927 2.958 14.384 1.00 82.31 88 LEU A C 1
ATOM 703 O O . LEU A 1 88 ? -13.956 3.959 13.670 1.00 82.31 88 LEU A O 1
ATOM 707 N N . ILE A 1 89 ? -13.994 1.719 13.903 1.00 84.75 89 ILE A N 1
ATOM 708 C CA . ILE A 1 89 ? -14.165 1.381 12.497 1.00 84.75 89 ILE A CA 1
ATOM 709 C C . ILE A 1 89 ? -15.536 0.715 12.357 1.00 84.75 89 ILE A C 1
ATOM 711 O O . ILE A 1 89 ? -15.672 -0.464 12.705 1.00 84.75 89 ILE A O 1
ATOM 715 N N . PRO A 1 90 ? -16.550 1.457 11.876 1.00 83.00 90 PRO A N 1
ATOM 716 C CA . PRO A 1 90 ? -17.826 0.888 11.463 1.00 83.00 90 PRO A CA 1
ATOM 717 C C . PRO A 1 90 ? -17.636 -0.069 10.284 1.00 83.00 90 PRO A C 1
ATOM 719 O O . PRO A 1 90 ? -16.748 0.146 9.455 1.00 83.00 90 PRO A O 1
ATOM 722 N N . GLU A 1 91 ? -18.511 -1.065 10.147 1.00 81.56 91 GLU A N 1
ATOM 723 C CA . GLU A 1 91 ? -18.464 -2.040 9.044 1.00 81.56 91 GLU A CA 1
ATOM 724 C C . GLU A 1 91 ? -18.480 -1.361 7.664 1.00 81.56 91 GLU A C 1
ATOM 726 O O . GLU A 1 91 ? -17.745 -1.750 6.762 1.00 81.56 91 GLU A O 1
ATOM 731 N N . GLN A 1 92 ? -19.217 -0.254 7.516 1.00 80.50 92 GLN A N 1
ATOM 732 C CA . GLN A 1 92 ? -19.296 0.504 6.260 1.00 80.50 92 GLN A CA 1
ATOM 733 C C . GLN A 1 92 ? -17.971 1.193 5.881 1.00 80.50 92 GLN A C 1
ATOM 735 O O . GLN A 1 92 ? -17.801 1.624 4.742 1.00 80.50 92 GLN A O 1
ATOM 740 N N . ARG A 1 93 ? -17.030 1.334 6.826 1.00 83.25 93 ARG A N 1
ATOM 741 C CA . ARG A 1 93 ? -15.712 1.960 6.620 1.00 83.25 93 ARG A CA 1
ATOM 742 C C . ARG A 1 93 ? -14.556 0.962 6.675 1.00 83.25 93 ARG A C 1
ATOM 744 O O . ARG A 1 93 ? -13.405 1.387 6.563 1.00 83.25 93 ARG A O 1
ATOM 751 N N . GLU A 1 94 ? -14.833 -0.336 6.803 1.00 83.56 94 GLU A N 1
ATOM 752 C CA . GLU A 1 94 ? -13.811 -1.389 6.842 1.00 83.56 94 GLU A CA 1
ATOM 753 C C . GLU A 1 94 ? -12.889 -1.328 5.615 1.00 83.56 94 GLU A C 1
ATOM 755 O O . GLU A 1 94 ? -11.667 -1.276 5.764 1.00 83.56 94 GLU A O 1
ATOM 760 N N . THR A 1 95 ? -13.454 -1.225 4.410 1.00 79.75 95 THR A N 1
ATOM 761 C CA . THR A 1 95 ? -12.679 -1.153 3.161 1.00 79.75 95 THR A CA 1
ATOM 762 C C . THR A 1 95 ? -11.737 0.053 3.147 1.00 79.75 95 THR A C 1
ATOM 764 O O . THR A 1 95 ? -10.553 -0.084 2.850 1.00 79.75 95 THR A O 1
ATOM 767 N N . ILE A 1 96 ? -12.219 1.233 3.551 1.00 82.38 96 ILE A N 1
ATOM 768 C CA . ILE A 1 96 ? -11.413 2.465 3.594 1.00 82.38 96 ILE A CA 1
ATOM 769 C C . ILE A 1 96 ? -10.272 2.332 4.608 1.00 82.38 96 ILE A C 1
ATOM 771 O O . ILE A 1 96 ? -9.144 2.742 4.331 1.00 82.38 96 ILE A O 1
ATOM 775 N N . PHE A 1 97 ? -10.542 1.735 5.771 1.00 84.94 97 PHE A N 1
ATOM 776 C CA . PHE A 1 97 ? -9.514 1.475 6.773 1.00 84.94 97 PHE A CA 1
ATOM 777 C C . PHE A 1 97 ? -8.426 0.536 6.235 1.00 84.94 97 PHE A C 1
ATOM 779 O O . PHE A 1 97 ? -7.241 0.845 6.358 1.00 84.94 97 PHE A O 1
ATOM 786 N N . LEU A 1 98 ? -8.805 -0.569 5.587 1.00 84.25 98 LEU A N 1
ATOM 787 C CA . LEU A 1 98 ? -7.853 -1.525 5.015 1.00 84.25 98 LEU A CA 1
ATOM 788 C C . LEU A 1 98 ? -7.025 -0.912 3.874 1.00 84.25 98 LEU A C 1
ATOM 790 O O . LEU A 1 98 ? -5.820 -1.159 3.803 1.00 84.25 98 LEU A O 1
ATOM 794 N N . ILE A 1 99 ? -7.624 -0.053 3.039 1.00 83.56 99 ILE A N 1
ATOM 795 C CA . ILE A 1 99 ? -6.894 0.769 2.058 1.00 83.56 99 ILE A CA 1
ATOM 796 C C . ILE A 1 99 ? -5.878 1.666 2.767 1.00 83.56 99 ILE A C 1
ATOM 798 O O . ILE A 1 99 ? -4.718 1.720 2.362 1.00 83.56 99 ILE A O 1
ATOM 802 N N . GLY A 1 100 ? -6.290 2.346 3.839 1.00 85.50 100 GLY A N 1
ATOM 803 C CA . GLY A 1 100 ? -5.415 3.205 4.632 1.00 85.50 100 GLY A CA 1
ATOM 804 C C . GLY A 1 100 ? -4.217 2.446 5.204 1.00 85.50 100 GLY A C 1
ATOM 805 O O . GLY A 1 100 ? -3.082 2.899 5.066 1.00 85.50 100 GLY A O 1
ATOM 806 N N . VAL A 1 101 ? -4.446 1.259 5.773 1.00 86.88 101 VAL A N 1
ATOM 807 C CA . VAL A 1 101 ? -3.384 0.374 6.281 1.00 86.88 101 VAL A CA 1
ATOM 808 C C . VAL A 1 101 ? -2.445 -0.060 5.155 1.00 86.88 101 VAL A C 1
ATOM 810 O O . VAL A 1 101 ? -1.226 0.008 5.319 1.00 86.88 101 VAL A O 1
ATOM 813 N N . PHE A 1 102 ? -2.986 -0.456 3.999 1.00 86.94 102 PHE A N 1
ATOM 814 C CA . PHE A 1 102 ? -2.190 -0.838 2.834 1.00 86.94 102 PHE A CA 1
ATOM 815 C C . PHE A 1 102 ? -1.297 0.309 2.341 1.00 86.94 102 PHE A C 1
ATOM 817 O O . PHE A 1 102 ? -0.092 0.121 2.142 1.00 86.94 102 PHE A O 1
ATOM 824 N N . LEU A 1 103 ? -1.866 1.505 2.175 1.00 85.50 103 LEU A N 1
ATOM 825 C CA . LEU A 1 103 ? -1.143 2.695 1.731 1.00 85.50 103 LEU A CA 1
ATOM 826 C C . LEU A 1 103 ? -0.072 3.110 2.737 1.00 85.50 103 LEU A C 1
ATOM 828 O O . LEU A 1 103 ? 1.060 3.389 2.341 1.00 85.50 103 LEU A O 1
ATOM 832 N N . LEU A 1 104 ? -0.398 3.102 4.031 1.00 85.25 104 LEU A N 1
ATOM 833 C CA . LEU A 1 104 ? 0.543 3.442 5.091 1.00 85.25 104 LEU A CA 1
ATOM 834 C C . LEU A 1 104 ? 1.711 2.454 5.131 1.00 85.25 104 LEU A C 1
ATOM 836 O O . LEU A 1 104 ? 2.865 2.873 5.166 1.00 85.25 104 LEU A O 1
ATOM 840 N N . ALA A 1 105 ? 1.437 1.150 5.072 1.00 85.31 105 ALA A N 1
ATOM 841 C CA . ALA A 1 105 ? 2.477 0.127 5.063 1.00 85.31 105 ALA A CA 1
ATOM 842 C C . ALA A 1 105 ? 3.361 0.223 3.810 1.00 85.31 105 ALA A C 1
ATOM 844 O O . ALA A 1 105 ? 4.585 0.127 3.909 1.00 85.31 105 ALA A O 1
ATOM 845 N N . THR A 1 106 ? 2.761 0.485 2.646 1.00 82.12 106 THR A N 1
ATOM 846 C CA . THR A 1 106 ? 3.491 0.702 1.390 1.00 82.12 106 THR A CA 1
ATOM 847 C C . THR A 1 106 ? 4.384 1.940 1.486 1.00 82.12 106 THR A C 1
ATOM 849 O O . THR A 1 106 ? 5.575 1.866 1.186 1.00 82.12 106 THR A O 1
ATOM 852 N N . LEU A 1 107 ? 3.861 3.065 1.981 1.00 84.44 107 LEU A N 1
ATOM 853 C CA . LEU A 1 107 ? 4.629 4.292 2.196 1.00 84.44 107 LEU A CA 1
ATOM 854 C C . LEU A 1 107 ? 5.793 4.065 3.168 1.00 84.44 107 LEU A C 1
ATOM 856 O O . LEU A 1 107 ? 6.925 4.462 2.887 1.00 84.44 107 LEU A O 1
ATOM 860 N N . LEU A 1 108 ? 5.542 3.375 4.283 1.00 82.88 108 LEU A N 1
ATOM 861 C CA . LEU A 1 108 ? 6.583 2.993 5.233 1.00 82.88 108 LEU A CA 1
ATOM 862 C C . LEU A 1 108 ? 7.632 2.097 4.570 1.00 82.88 108 LEU A C 1
ATOM 864 O O . LEU A 1 108 ? 8.818 2.321 4.783 1.00 82.88 108 LEU A O 1
ATOM 868 N N . ALA A 1 109 ? 7.251 1.152 3.710 1.00 83.50 109 ALA A N 1
ATOM 869 C CA . ALA A 1 109 ? 8.208 0.348 2.950 1.00 83.50 109 ALA A CA 1
ATOM 870 C C . ALA A 1 109 ? 9.087 1.216 2.034 1.00 83.50 109 ALA A C 1
ATOM 872 O O . ALA A 1 109 ? 10.301 1.003 1.948 1.00 83.50 109 ALA A O 1
ATOM 873 N N . TYR A 1 110 ? 8.503 2.233 1.389 1.00 77.50 110 TYR A N 1
ATOM 874 C CA . TYR A 1 110 ? 9.244 3.194 0.574 1.00 77.50 110 TYR A CA 1
ATOM 875 C C . TYR A 1 110 ? 10.267 3.990 1.407 1.00 77.50 110 TYR A C 1
ATOM 877 O O . TYR A 1 110 ? 11.447 4.062 1.037 1.00 77.50 110 TYR A O 1
ATOM 885 N N . VAL A 1 111 ? 9.844 4.519 2.559 1.00 79.44 111 VAL A N 1
ATOM 886 C CA . VAL A 1 111 ? 10.677 5.322 3.473 1.00 79.44 111 VAL A CA 1
ATOM 887 C C . VAL A 1 111 ? 11.759 4.475 4.152 1.00 79.44 111 VAL A C 1
ATOM 889 O O . VAL A 1 111 ? 12.943 4.821 4.114 1.00 79.44 111 VAL A O 1
ATOM 892 N N . LEU A 1 112 ? 11.387 3.335 4.735 1.00 77.06 112 LEU A N 1
ATOM 893 C CA . LEU A 1 112 ? 12.302 2.432 5.437 1.00 77.06 112 LEU A CA 1
ATOM 894 C C . LEU A 1 112 ? 13.292 1.784 4.465 1.00 77.06 112 LEU A C 1
ATOM 896 O O . LEU A 1 112 ? 14.473 1.675 4.790 1.00 77.06 112 LEU A O 1
ATOM 900 N N . GLY A 1 113 ? 12.864 1.456 3.241 1.00 73.12 113 GLY A N 1
ATOM 901 C CA . GLY A 1 113 ? 13.759 0.984 2.184 1.00 73.12 113 GLY A CA 1
ATOM 902 C C . GLY A 1 113 ? 14.856 1.998 1.841 1.00 73.12 113 GLY A C 1
ATOM 903 O O . GLY A 1 113 ? 15.993 1.607 1.587 1.00 73.12 113 GLY A O 1
ATOM 904 N N . ASN A 1 114 ? 14.566 3.303 1.905 1.00 70.31 114 ASN A N 1
ATOM 905 C CA . ASN A 1 114 ? 15.589 4.340 1.735 1.00 70.31 114 ASN A CA 1
ATOM 906 C C . ASN A 1 114 ? 16.506 4.482 2.961 1.00 70.31 114 ASN A C 1
ATOM 908 O O . ASN A 1 114 ? 17.696 4.746 2.792 1.00 70.31 114 ASN A O 1
ATOM 912 N N . ARG A 1 115 ? 15.975 4.306 4.178 1.00 72.06 115 ARG A N 1
ATOM 913 C CA . ARG A 1 115 ? 16.729 4.468 5.433 1.00 72.06 115 ARG A CA 1
ATOM 914 C C . ARG A 1 115 ? 17.665 3.295 5.734 1.00 72.06 115 ARG A C 1
ATOM 916 O O . ARG A 1 115 ? 18.795 3.522 6.163 1.00 72.06 115 ARG A O 1
ATOM 923 N N . PHE A 1 116 ? 17.213 2.058 5.527 1.00 71.81 116 PHE A N 1
ATOM 924 C CA . PHE A 1 116 ? 17.977 0.856 5.879 1.00 71.81 116 PHE A CA 1
ATOM 925 C C . PHE A 1 116 ? 18.907 0.386 4.762 1.00 71.81 116 PHE A C 1
ATOM 927 O O . PHE A 1 116 ? 20.018 -0.065 5.036 1.00 71.81 116 PHE A O 1
ATOM 934 N N . ILE A 1 117 ? 18.508 0.540 3.497 1.00 67.94 117 ILE A N 1
ATOM 935 C CA . ILE A 1 117 ? 19.357 0.172 2.362 1.00 67.94 117 ILE A CA 1
ATOM 936 C C . ILE A 1 117 ? 20.193 1.397 1.994 1.00 67.94 117 ILE A C 1
ATOM 938 O O . ILE A 1 117 ? 19.837 2.175 1.103 1.00 67.94 117 ILE A O 1
ATOM 942 N N . LYS A 1 118 ? 21.308 1.590 2.710 1.00 58.22 118 LYS A N 1
ATOM 943 C CA . LYS A 1 118 ? 22.291 2.645 2.425 1.00 58.22 118 LYS A CA 1
ATOM 944 C C . LYS A 1 118 ? 22.967 2.373 1.079 1.00 58.22 118 LYS A C 1
ATOM 946 O O . LYS A 1 118 ? 23.945 1.641 0.989 1.00 58.22 118 LYS A O 1
ATOM 951 N N . VAL A 1 119 ? 22.450 2.991 0.026 1.00 57.69 119 VAL A N 1
ATOM 952 C CA . VAL A 1 119 ? 23.176 3.186 -1.232 1.00 57.69 119 VAL A CA 1
ATOM 953 C C . VAL A 1 119 ? 23.767 4.593 -1.137 1.00 57.69 119 VAL A C 1
ATOM 955 O O . VAL A 1 119 ? 23.055 5.493 -0.690 1.00 57.69 119 VAL A O 1
ATOM 958 N N . ARG A 1 120 ? 25.056 4.788 -1.453 1.00 52.72 120 ARG A N 1
ATOM 959 C CA . ARG A 1 120 ? 25.730 6.101 -1.366 1.00 52.72 120 ARG A CA 1
ATOM 960 C C . ARG A 1 120 ? 25.084 7.073 -2.364 1.00 52.72 120 ARG A C 1
ATOM 962 O O . ARG A 1 120 ? 25.235 6.843 -3.560 1.00 52.72 120 ARG A O 1
ATOM 969 N N . PRO A 1 121 ? 24.332 8.094 -1.918 1.00 52.12 121 PRO A N 1
ATOM 970 C CA . PRO A 1 121 ? 23.645 9.003 -2.824 1.00 52.12 121 PRO A CA 1
ATOM 971 C C . PRO A 1 121 ? 24.627 10.014 -3.404 1.00 52.12 121 PRO A C 1
ATOM 973 O O . PRO A 1 121 ? 25.536 10.463 -2.710 1.00 52.12 121 PRO A O 1
ATOM 976 N N . THR A 1 122 ? 24.429 10.406 -4.656 1.00 46.81 122 THR A N 1
ATOM 977 C CA . THR A 1 122 ? 25.116 11.565 -5.233 1.00 46.81 122 THR A CA 1
ATOM 978 C C . THR A 1 122 ? 24.019 12.531 -5.636 1.00 46.81 122 THR A C 1
ATOM 980 O O . THR A 1 122 ? 23.171 12.218 -6.466 1.00 46.81 122 THR A O 1
ATOM 983 N N . ALA A 1 123 ? 23.939 13.652 -4.929 1.00 41.66 123 ALA A N 1
ATOM 984 C CA . ALA A 1 123 ? 22.789 14.537 -5.017 1.00 41.66 123 ALA A CA 1
ATOM 985 C C . ALA A 1 123 ? 22.680 15.167 -6.415 1.00 41.66 123 ALA A C 1
ATOM 987 O O . ALA A 1 123 ? 23.632 15.773 -6.901 1.00 41.66 123 ALA A O 1
ATOM 988 N N . PHE A 1 124 ? 21.505 15.046 -7.036 1.00 41.44 124 PHE A N 1
ATOM 989 C CA . PHE A 1 124 ? 21.126 15.795 -8.233 1.00 41.44 124 PHE A CA 1
ATOM 990 C C . PHE A 1 124 ? 19.666 16.258 -8.071 1.00 41.44 124 PHE A C 1
ATOM 992 O O . PHE A 1 124 ? 18.729 15.597 -8.510 1.00 41.44 124 PHE A O 1
ATOM 999 N N . GLY A 1 125 ? 19.467 17.385 -7.378 1.00 46.19 125 GLY A N 1
ATOM 1000 C CA . GLY A 1 125 ? 18.140 17.973 -7.128 1.00 46.19 125 GLY A CA 1
ATOM 1001 C C . GLY A 1 125 ? 17.299 17.265 -6.042 1.00 46.19 125 GLY A C 1
ATOM 1002 O O . GLY A 1 125 ? 17.853 16.520 -5.233 1.00 46.19 125 GLY A O 1
ATOM 1003 N N . PRO A 1 126 ? 15.964 17.493 -5.988 1.00 45.03 126 PRO A N 1
ATOM 1004 C CA . PRO A 1 126 ? 15.077 16.940 -4.949 1.00 45.03 126 PRO A CA 1
ATOM 1005 C C . PRO A 1 126 ? 14.853 15.420 -5.064 1.00 45.03 126 PRO A C 1
ATOM 1007 O O . PRO A 1 126 ? 14.222 14.816 -4.199 1.00 45.03 126 PRO A O 1
ATOM 1010 N N . LEU A 1 127 ? 15.372 14.792 -6.123 1.00 44.16 127 LEU A N 1
ATOM 1011 C CA . LEU A 1 127 ? 15.361 13.351 -6.334 1.00 44.16 127 LEU A CA 1
ATOM 1012 C C . LEU A 1 127 ? 16.772 12.809 -6.091 1.00 44.16 127 LEU A C 1
ATOM 1014 O O . LEU A 1 127 ? 17.749 13.263 -6.681 1.00 44.16 127 LEU A O 1
ATOM 1018 N N . ILE A 1 128 ? 16.892 11.824 -5.203 1.00 49.94 128 ILE A N 1
ATOM 1019 C CA . ILE A 1 128 ? 18.178 11.201 -4.883 1.00 49.94 128 ILE A CA 1
ATOM 1020 C C . ILE A 1 128 ? 18.559 10.250 -6.028 1.00 49.94 128 ILE A C 1
ATOM 1022 O O . ILE A 1 128 ? 18.015 9.150 -6.122 1.00 49.94 128 ILE A O 1
ATOM 1026 N N . ILE A 1 129 ? 19.484 10.673 -6.896 1.00 52.72 129 ILE A N 1
ATOM 1027 C CA . ILE A 1 129 ? 20.003 9.875 -8.017 1.00 52.72 129 ILE A CA 1
ATOM 1028 C C . ILE A 1 129 ? 21.262 9.106 -7.574 1.00 52.72 129 ILE A C 1
ATOM 1030 O O . ILE A 1 129 ? 22.111 9.622 -6.851 1.00 52.72 129 ILE A O 1
ATOM 1034 N N . TYR A 1 130 ? 21.394 7.849 -8.006 1.00 50.84 130 TYR A N 1
ATOM 1035 C CA . TYR A 1 130 ? 22.581 7.014 -7.778 1.00 50.84 130 TYR A CA 1
ATOM 1036 C C . TYR A 1 130 ? 23.414 6.888 -9.073 1.00 50.84 130 TYR A C 1
ATOM 1038 O O . TYR A 1 130 ? 23.077 6.080 -9.950 1.00 50.84 130 TYR A O 1
ATOM 1046 N N . PRO A 1 131 ? 24.479 7.686 -9.268 1.00 44.41 131 PRO A N 1
ATOM 1047 C CA . PRO A 1 131 ? 25.452 7.470 -10.332 1.00 44.41 131 PRO A CA 1
ATOM 1048 C C . PRO A 1 131 ? 26.374 6.295 -9.966 1.00 44.41 131 PRO A C 1
ATOM 1050 O O . PRO A 1 131 ? 26.802 6.149 -8.825 1.00 44.41 131 PRO A O 1
ATOM 1053 N N . GLY A 1 132 ? 26.642 5.423 -10.941 1.00 53.03 132 GLY A N 1
ATOM 1054 C CA . GLY A 1 132 ? 27.561 4.285 -10.798 1.00 53.03 132 GLY A CA 1
ATOM 1055 C C . GLY A 1 132 ? 26.932 2.894 -10.919 1.00 53.03 132 GLY A C 1
ATOM 1056 O O . GLY A 1 132 ? 27.661 1.909 -10.945 1.00 53.03 132 GLY A O 1
ATOM 1057 N N . TRP A 1 133 ? 25.603 2.771 -11.018 1.00 57.06 133 TRP A N 1
ATOM 1058 C CA . TRP A 1 133 ? 24.973 1.471 -11.290 1.00 57.06 133 TRP A CA 1
ATOM 1059 C C . TRP A 1 133 ? 24.927 1.193 -12.800 1.00 57.06 133 TRP A C 1
ATOM 1061 O O . TRP A 1 133 ? 24.520 2.092 -13.547 1.00 57.06 133 TRP A O 1
ATOM 1071 N N . PRO A 1 134 ? 25.287 -0.028 -13.255 1.00 71.12 134 PRO A N 1
ATOM 1072 C CA . PRO A 1 134 ? 25.121 -0.440 -14.643 1.00 71.12 134 PRO A CA 1
ATOM 1073 C C . PRO A 1 134 ? 23.682 -0.200 -15.097 1.00 71.12 134 PRO A C 1
ATOM 1075 O O . PRO A 1 134 ? 22.741 -0.438 -14.335 1.00 71.12 134 PRO A O 1
ATOM 1078 N N . PHE A 1 135 ? 23.504 0.247 -16.340 1.00 72.50 135 PHE A N 1
ATOM 1079 C CA . PHE A 1 135 ? 22.192 0.557 -16.919 1.00 72.50 135 PHE A CA 1
ATOM 1080 C C . PHE A 1 135 ? 21.171 -0.580 -16.723 1.00 72.50 135 PHE A C 1
ATOM 1082 O O . PHE A 1 135 ? 20.027 -0.322 -16.355 1.00 72.50 135 PHE A O 1
ATOM 1089 N N . LEU A 1 136 ? 21.618 -1.837 -16.832 1.00 70.50 136 LEU A N 1
ATOM 1090 C CA . LEU A 1 136 ? 20.805 -3.032 -16.581 1.00 70.50 136 LEU A CA 1
ATOM 1091 C C . LEU A 1 136 ? 20.193 -3.076 -15.171 1.00 70.50 136 LEU A C 1
ATOM 1093 O O . LEU A 1 136 ? 19.050 -3.493 -15.013 1.00 70.50 136 LEU A O 1
ATOM 1097 N N . ILE A 1 137 ? 20.902 -2.609 -14.140 1.00 71.25 137 ILE A N 1
ATOM 1098 C CA . ILE A 1 137 ? 20.377 -2.617 -12.766 1.00 71.25 137 ILE A CA 1
ATOM 1099 C C . ILE A 1 137 ? 19.368 -1.479 -12.551 1.00 71.25 137 ILE A C 1
ATOM 1101 O O . ILE A 1 137 ? 18.417 -1.627 -11.780 1.00 71.25 137 ILE A O 1
ATOM 1105 N N . LYS A 1 138 ? 19.527 -0.353 -13.258 1.00 76.19 138 LYS A N 1
ATOM 1106 C CA . LYS A 1 138 ? 18.514 0.715 -13.278 1.00 76.19 138 LYS A CA 1
ATOM 1107 C C . LYS A 1 138 ? 17.253 0.251 -13.997 1.00 76.19 138 LYS A C 1
ATOM 1109 O O . LYS A 1 138 ? 16.163 0.438 -13.470 1.00 76.19 138 LYS A O 1
ATOM 1114 N N . LEU A 1 139 ? 17.394 -0.442 -15.128 1.00 79.38 139 LEU A N 1
ATOM 1115 C CA . LEU A 1 139 ? 16.267 -1.083 -15.809 1.00 79.38 139 LEU A CA 1
ATOM 1116 C C . LEU A 1 139 ? 15.558 -2.101 -14.913 1.00 79.38 139 LEU A C 1
ATOM 1118 O O . LEU A 1 139 ? 14.340 -2.047 -14.806 1.00 79.38 139 LEU A O 1
ATOM 1122 N N . ALA A 1 140 ? 16.294 -2.965 -14.209 1.00 73.44 140 ALA A N 1
ATOM 1123 C CA . ALA A 1 140 ? 15.702 -3.896 -13.247 1.00 73.44 140 ALA A CA 1
ATOM 1124 C C . ALA A 1 140 ? 14.937 -3.165 -12.128 1.00 73.44 140 ALA A C 1
ATOM 1126 O O . ALA A 1 140 ? 13.851 -3.588 -11.738 1.00 73.44 140 ALA A O 1
ATOM 1127 N N . GLY A 1 141 ? 15.464 -2.032 -11.650 1.00 79.06 141 GLY A N 1
ATOM 1128 C CA . GLY A 1 141 ? 14.747 -1.141 -10.738 1.00 79.06 141 GLY A CA 1
ATOM 1129 C C . GLY A 1 141 ? 13.474 -0.573 -11.353 1.00 79.06 141 GLY A C 1
ATOM 1130 O O . GLY A 1 141 ? 12.444 -0.551 -10.690 1.00 79.06 141 GLY A O 1
ATOM 1131 N N . GLY A 1 142 ? 13.512 -0.177 -12.624 1.00 83.25 142 GLY A N 1
ATOM 1132 C CA . GLY A 1 142 ? 12.339 0.327 -13.330 1.00 83.25 142 GLY A CA 1
ATOM 1133 C C . GLY A 1 142 ? 11.261 -0.730 -13.546 1.00 83.25 142 GLY A C 1
ATOM 1134 O O . GLY A 1 142 ? 10.089 -0.460 -13.317 1.00 83.25 142 GLY A O 1
ATOM 1135 N N . VAL A 1 143 ? 11.644 -1.959 -13.893 1.00 79.12 143 VAL A N 1
ATOM 1136 C CA . VAL A 1 143 ? 10.703 -3.082 -14.012 1.00 79.12 143 VAL A CA 1
ATOM 1137 C C . VAL A 1 143 ? 10.064 -3.395 -12.658 1.00 79.12 143 VAL A C 1
ATOM 1139 O O . VAL A 1 143 ? 8.845 -3.499 -12.573 1.00 79.12 143 VAL A O 1
ATOM 1142 N N . LEU A 1 144 ? 10.854 -3.479 -11.583 1.00 80.31 144 LEU A N 1
ATOM 1143 C CA . LEU A 1 144 ? 10.323 -3.709 -10.233 1.00 80.31 144 LEU A CA 1
ATOM 1144 C C . LEU A 1 144 ? 9.433 -2.559 -9.754 1.00 80.31 144 LEU A C 1
ATOM 1146 O O . LEU A 1 144 ? 8.388 -2.804 -9.159 1.00 80.31 144 LEU A O 1
ATOM 1150 N N . GLY A 1 145 ? 9.800 -1.315 -10.061 1.00 86.75 145 GLY A N 1
ATOM 1151 C CA . GLY A 1 145 ? 8.951 -0.154 -9.822 1.00 86.75 145 GLY A CA 1
ATOM 1152 C C . GLY A 1 145 ? 7.620 -0.273 -10.561 1.00 86.75 145 GLY A C 1
ATOM 1153 O O . GLY A 1 145 ? 6.566 -0.110 -9.958 1.00 86.75 145 GLY A O 1
ATOM 1154 N N . ALA A 1 146 ? 7.637 -0.652 -11.839 1.00 84.75 146 ALA A N 1
ATOM 1155 C CA . ALA A 1 146 ? 6.413 -0.834 -12.610 1.00 84.75 146 ALA A CA 1
ATOM 1156 C C . ALA A 1 146 ? 5.530 -1.954 -12.047 1.00 84.75 146 ALA A C 1
ATOM 1158 O O . ALA A 1 146 ? 4.318 -1.775 -11.935 1.00 84.75 146 ALA A O 1
ATOM 1159 N N . ILE A 1 147 ? 6.134 -3.064 -11.611 1.00 82.69 147 ILE A N 1
ATOM 1160 C CA . ILE A 1 147 ? 5.440 -4.144 -10.898 1.00 82.69 147 ILE A CA 1
ATOM 1161 C C . ILE A 1 147 ? 4.811 -3.611 -9.605 1.00 82.69 147 ILE A C 1
ATOM 1163 O O . ILE A 1 147 ? 3.647 -3.896 -9.338 1.00 82.69 147 ILE A O 1
ATOM 1167 N N . ASN A 1 148 ? 5.528 -2.797 -8.826 1.00 86.94 148 ASN A N 1
ATOM 1168 C CA . ASN A 1 148 ? 4.997 -2.191 -7.603 1.00 86.94 148 ASN A CA 1
ATOM 1169 C C . ASN A 1 148 ? 3.790 -1.292 -7.895 1.00 86.94 148 ASN A C 1
ATOM 1171 O O . ASN A 1 148 ? 2.753 -1.437 -7.248 1.00 86.94 148 ASN A O 1
ATOM 1175 N N . GLY A 1 149 ? 3.887 -0.422 -8.904 1.00 83.69 149 GLY A N 1
ATOM 1176 C CA . GLY A 1 149 ? 2.772 0.418 -9.343 1.00 83.69 149 GLY A CA 1
ATOM 1177 C C . GLY A 1 149 ? 1.568 -0.400 -9.808 1.00 83.69 149 GLY A C 1
ATOM 1178 O O . GLY A 1 149 ? 0.442 -0.109 -9.410 1.00 83.69 149 GLY A O 1
ATOM 1179 N N . TYR A 1 150 ? 1.804 -1.466 -10.577 1.00 83.94 150 TYR A N 1
ATOM 1180 C CA . TYR A 1 150 ? 0.762 -2.401 -10.994 1.00 83.94 150 TYR A CA 1
ATOM 1181 C C . TYR A 1 150 ? 0.091 -3.081 -9.795 1.00 83.94 150 TYR A C 1
ATOM 1183 O O . TYR A 1 150 ? -1.130 -3.087 -9.714 1.00 83.94 150 TYR A O 1
ATOM 1191 N N . LEU A 1 151 ? 0.858 -3.610 -8.836 1.00 81.69 151 LEU A N 1
ATOM 1192 C CA . LEU A 1 151 ? 0.317 -4.283 -7.649 1.00 81.69 151 LEU A CA 1
ATOM 1193 C C . LEU A 1 151 ? -0.516 -3.339 -6.775 1.00 81.69 151 LEU A C 1
ATOM 1195 O O . LEU A 1 151 ? -1.546 -3.749 -6.239 1.00 81.69 151 LEU A O 1
ATOM 1199 N N . ILE A 1 152 ? -0.079 -2.086 -6.631 1.00 84.88 152 ILE A N 1
ATOM 1200 C CA . ILE A 1 152 ? -0.823 -1.041 -5.920 1.00 84.88 152 ILE A CA 1
ATOM 1201 C C . ILE A 1 152 ? -2.127 -0.739 -6.659 1.00 84.88 152 ILE A C 1
ATOM 1203 O O . ILE A 1 152 ? -3.193 -0.756 -6.047 1.00 84.88 152 ILE A O 1
ATOM 1207 N N . ALA A 1 153 ? -2.060 -0.507 -7.971 1.00 81.19 153 ALA A N 1
ATOM 1208 C CA . ALA A 1 153 ? -3.235 -0.210 -8.779 1.00 81.19 153 ALA A CA 1
ATOM 1209 C C . ALA A 1 153 ? -4.223 -1.387 -8.792 1.00 81.19 153 ALA A C 1
ATOM 1211 O O . ALA A 1 153 ? -5.412 -1.183 -8.592 1.00 81.19 153 ALA A O 1
ATOM 1212 N N . TYR A 1 154 ? -3.739 -2.620 -8.922 1.00 79.31 154 TYR A N 1
ATOM 1213 C CA . TYR A 1 154 ? -4.552 -3.835 -8.880 1.00 79.31 154 TYR A CA 1
ATOM 1214 C C . TYR A 1 154 ? -5.287 -4.006 -7.546 1.00 79.31 154 TYR A C 1
ATOM 1216 O O . TYR A 1 154 ? -6.413 -4.494 -7.512 1.00 79.31 154 TYR A O 1
ATOM 1224 N N . PHE A 1 155 ? -4.676 -3.587 -6.435 1.00 80.25 155 PHE A N 1
ATOM 1225 C CA . PHE A 1 155 ? -5.330 -3.614 -5.131 1.00 80.25 155 PHE A CA 1
ATOM 1226 C C . PHE A 1 155 ? -6.341 -2.471 -4.954 1.00 80.25 155 PHE A C 1
ATOM 1228 O O . PHE A 1 155 ? -7.415 -2.694 -4.399 1.00 80.25 155 PHE A O 1
ATOM 1235 N N . LEU A 1 156 ? -6.008 -1.257 -5.405 1.00 79.56 156 LEU A N 1
ATOM 1236 C CA . LEU A 1 156 ? -6.802 -0.049 -5.156 1.00 79.56 156 LEU A CA 1
ATOM 1237 C C . LEU A 1 156 ? -7.949 0.152 -6.150 1.00 79.56 156 LEU A C 1
ATOM 1239 O O . LEU A 1 156 ? -9.038 0.543 -5.738 1.00 79.56 156 LEU A O 1
ATOM 1243 N N . VAL A 1 157 ? -7.723 -0.096 -7.442 1.00 75.62 157 VAL A N 1
ATOM 1244 C CA . VAL A 1 157 ? -8.693 0.203 -8.509 1.00 75.62 157 VAL A CA 1
ATOM 1245 C C . VAL A 1 157 ? -10.033 -0.502 -8.277 1.00 75.62 157 VAL A C 1
ATOM 1247 O O . VAL A 1 157 ? -11.032 0.208 -8.280 1.00 75.62 157 VAL A O 1
ATOM 1250 N N . PRO A 1 158 ? -10.101 -1.810 -7.960 1.00 70.94 158 PRO A N 1
ATOM 1251 C CA . PRO A 1 158 ? -11.382 -2.474 -7.699 1.00 70.94 158 PRO A CA 1
ATOM 1252 C C . PRO A 1 158 ? -12.122 -1.944 -6.463 1.00 70.94 158 PRO A C 1
ATOM 1254 O O . PRO A 1 158 ? -13.335 -2.088 -6.361 1.00 70.94 158 PRO A O 1
ATOM 1257 N N . GLN A 1 159 ? -11.405 -1.352 -5.501 1.00 73.06 159 GLN A N 1
ATOM 1258 C CA . GLN A 1 159 ? -12.001 -0.848 -4.259 1.00 73.06 159 GLN A CA 1
ATOM 1259 C C . GLN A 1 159 ? -12.493 0.598 -4.387 1.00 73.06 159 GLN A C 1
ATOM 1261 O O . GLN A 1 159 ? -13.437 0.988 -3.708 1.00 73.06 159 GLN A O 1
ATOM 1266 N N . VAL A 1 160 ? -11.843 1.397 -5.239 1.00 69.94 160 VAL A N 1
ATOM 1267 C CA . VAL A 1 160 ? -12.214 2.796 -5.510 1.00 69.94 160 VAL A CA 1
ATOM 1268 C C . VAL A 1 160 ? -13.229 2.889 -6.650 1.00 69.94 160 VAL A C 1
ATOM 1270 O O . VAL A 1 160 ? -14.108 3.746 -6.625 1.00 69.94 160 VAL A O 1
ATOM 1273 N N . PHE A 1 161 ? -13.125 1.988 -7.625 1.00 67.12 161 PHE A N 1
ATOM 1274 C CA . PHE A 1 161 ? -14.015 1.865 -8.773 1.00 67.12 161 PHE A CA 1
ATOM 1275 C C . PHE A 1 161 ? -14.612 0.450 -8.784 1.00 67.12 161 PHE A C 1
ATOM 1277 O O . PHE A 1 161 ? -14.179 -0.380 -9.587 1.00 67.12 161 PHE A O 1
ATOM 1284 N N . PRO A 1 162 ? -15.563 0.135 -7.881 1.00 60.03 162 PRO A N 1
ATOM 1285 C CA . PRO A 1 162 ? -16.327 -1.100 -7.999 1.00 60.03 162 PRO A CA 1
ATOM 1286 C C . PRO A 1 162 ? -16.988 -1.110 -9.382 1.00 60.03 162 PRO A C 1
ATOM 1288 O O . PRO A 1 162 ? -17.562 -0.101 -9.798 1.00 60.03 162 PRO A O 1
ATOM 1291 N N . GLU A 1 163 ? -16.810 -2.200 -10.129 1.00 55.53 163 GLU A N 1
ATOM 1292 C CA . GLU A 1 163 ? -17.251 -2.296 -11.522 1.00 55.53 163 GLU A CA 1
ATOM 1293 C C . GLU A 1 163 ? -18.725 -1.873 -11.661 1.00 55.53 163 GLU A C 1
ATOM 1295 O O . GLU A 1 163 ? -19.565 -2.330 -10.883 1.00 55.53 163 GLU A O 1
ATOM 1300 N N . PRO A 1 164 ? -19.095 -1.046 -12.655 1.00 47.56 164 PRO A N 1
ATOM 1301 C CA . PRO A 1 164 ? -20.457 -1.099 -13.151 1.00 47.56 164 PRO A CA 1
ATOM 1302 C C . PRO A 1 164 ? -20.634 -2.481 -13.789 1.00 47.56 164 PRO A C 1
ATOM 1304 O O . PRO A 1 164 ? -19.919 -2.789 -14.743 1.00 47.56 164 PRO A O 1
ATOM 1307 N N . GLU A 1 165 ? -21.552 -3.303 -13.266 1.00 41.09 165 GLU A N 1
ATOM 1308 C CA . GLU A 1 165 ? -21.980 -4.573 -13.870 1.00 41.09 165 GLU A CA 1
ATOM 1309 C C . GLU A 1 165 ? -22.362 -4.343 -15.339 1.00 41.09 165 GLU A C 1
ATOM 1311 O O . GLU A 1 165 ? -23.495 -4.021 -15.682 1.00 41.09 165 GLU A O 1
ATOM 1316 N N . THR A 1 166 ? -21.391 -4.442 -16.236 1.00 42.22 166 THR A N 1
ATOM 1317 C CA . THR A 1 166 ? -21.600 -4.341 -17.671 1.00 42.22 166 THR A CA 1
ATOM 1318 C C . THR A 1 166 ? -20.646 -5.323 -18.310 1.00 42.22 166 THR A C 1
ATOM 1320 O O . THR A 1 166 ? -19.437 -5.128 -18.375 1.00 42.22 166 THR A O 1
ATOM 1323 N N . THR A 1 167 ? -21.214 -6.443 -18.731 1.00 43.62 167 THR A N 1
ATOM 1324 C CA . THR A 1 167 ? -20.566 -7.466 -19.538 1.00 43.62 167 THR A CA 1
ATOM 1325 C C . THR A 1 167 ? -20.080 -6.815 -20.836 1.00 43.62 167 THR A C 1
ATOM 1327 O O . THR A 1 167 ? -20.852 -6.635 -21.775 1.00 43.62 167 THR A O 1
ATOM 1330 N N . ILE A 1 168 ? -18.814 -6.400 -20.900 1.00 41.75 168 ILE A N 1
ATOM 1331 C CA . ILE A 1 168 ? -18.228 -5.863 -22.132 1.00 41.75 168 ILE A CA 1
ATOM 1332 C C . ILE A 1 168 ? -17.690 -7.043 -22.942 1.00 41.75 168 ILE A C 1
ATOM 1334 O O . ILE A 1 168 ? -16.611 -7.570 -22.679 1.00 41.75 168 ILE A O 1
ATOM 1338 N N . VAL A 1 169 ? -18.462 -7.457 -23.947 1.00 43.38 169 VAL A N 1
ATOM 1339 C CA . VAL A 1 169 ? -17.973 -8.285 -25.055 1.00 43.38 169 VAL A CA 1
ATOM 1340 C C . VAL A 1 169 ? -16.936 -7.452 -25.813 1.00 43.38 169 VAL A C 1
ATOM 1342 O O . VAL A 1 169 ? -17.278 -6.435 -26.408 1.00 43.38 169 VAL A O 1
ATOM 1345 N N . LEU A 1 170 ? -15.663 -7.846 -25.755 1.00 43.44 170 LEU A N 1
ATOM 1346 C CA . LEU A 1 170 ? -14.559 -7.184 -26.457 1.00 43.44 170 LEU A CA 1
ATOM 1347 C C . LEU A 1 170 ? -14.552 -7.562 -27.951 1.00 43.44 170 LEU A C 1
ATOM 1349 O O . LEU A 1 170 ? -14.309 -8.728 -28.265 1.00 43.44 170 LEU A O 1
ATOM 1353 N N . PRO A 1 171 ? -14.694 -6.612 -28.895 1.00 44.00 171 PRO A N 1
ATOM 1354 C CA . PRO A 1 171 ? -14.214 -6.800 -30.253 1.00 44.00 171 PRO A CA 1
ATOM 1355 C C . PRO A 1 171 ? -12.730 -6.407 -30.280 1.00 44.00 171 PRO A C 1
ATOM 1357 O O . PRO A 1 171 ? -12.373 -5.233 -30.340 1.00 44.00 171 PRO A O 1
ATOM 1360 N N . SER A 1 172 ? -11.846 -7.398 -30.225 1.00 44.12 172 SER A N 1
ATOM 1361 C CA . SER A 1 172 ? -10.381 -7.269 -30.164 1.00 44.12 172 SER A CA 1
ATOM 1362 C C . SER A 1 172 ? -9.702 -6.755 -31.451 1.00 44.12 172 SER A C 1
ATOM 1364 O O . SER A 1 172 ? -8.487 -6.850 -31.573 1.00 44.12 172 SER A O 1
ATOM 1366 N N . GLY A 1 173 ? -10.456 -6.229 -32.420 1.00 52.34 173 GLY A N 1
ATOM 1367 C CA . GLY A 1 173 ? -9.941 -5.789 -33.727 1.00 52.34 173 GLY A CA 1
ATOM 1368 C C . GLY A 1 173 ? -9.379 -4.355 -33.768 1.00 52.34 173 GLY A C 1
ATOM 1369 O O . GLY A 1 173 ? -8.243 -4.170 -34.202 1.00 52.34 173 GLY A O 1
ATOM 1370 N N . PRO A 1 174 ? -10.111 -3.321 -33.303 1.00 51.09 174 PRO A N 1
ATOM 1371 C CA . PRO A 1 174 ? -9.709 -1.924 -33.528 1.00 51.09 174 PRO A CA 1
ATOM 1372 C C . PRO A 1 174 ? -8.578 -1.431 -32.609 1.00 51.09 174 PRO A C 1
ATOM 1374 O O . PRO A 1 174 ? -7.858 -0.486 -32.935 1.00 51.09 174 PRO A O 1
ATOM 1377 N N . MET A 1 175 ? -8.411 -2.055 -31.439 1.00 41.50 175 MET A N 1
ATOM 1378 C CA . MET A 1 175 ? -7.466 -1.605 -30.407 1.00 41.50 175 MET A CA 1
ATOM 1379 C C . MET A 1 175 ? -6.010 -1.919 -30.780 1.00 41.50 175 MET A C 1
ATOM 1381 O O . MET A 1 175 ? -5.121 -1.092 -30.580 1.00 41.50 175 MET A O 1
ATOM 1385 N N . THR A 1 176 ? -5.769 -3.076 -31.399 1.00 50.69 176 THR A N 1
ATOM 1386 C CA . THR A 1 176 ? -4.455 -3.469 -31.930 1.00 50.69 176 THR A CA 1
ATOM 1387 C C . THR A 1 176 ? -4.020 -2.602 -33.109 1.00 50.69 176 THR A C 1
ATOM 1389 O O . THR A 1 176 ? -2.833 -2.318 -33.255 1.00 50.69 176 THR A O 1
ATOM 1392 N N . GLU A 1 177 ? -4.969 -2.119 -33.910 1.00 51.28 177 GLU A N 1
ATOM 1393 C CA . GLU A 1 177 ? -4.693 -1.281 -35.079 1.00 51.28 177 GLU A CA 1
ATOM 1394 C C . GLU A 1 177 ? -4.337 0.163 -34.681 1.00 51.28 177 GLU A C 1
ATOM 1396 O O . GLU A 1 177 ? -3.381 0.742 -35.201 1.00 51.28 177 GLU A O 1
ATOM 1401 N N . PHE A 1 178 ? -5.029 0.725 -33.682 1.00 49.81 178 PHE A N 1
ATOM 1402 C CA . PHE A 1 178 ? -4.725 2.061 -33.161 1.00 49.81 178 PHE A CA 1
ATOM 1403 C C . PHE A 1 178 ? -3.377 2.107 -32.426 1.00 49.81 178 PHE A C 1
ATOM 1405 O O . PHE A 1 178 ? -2.580 3.024 -32.650 1.00 49.81 178 PHE A O 1
ATOM 1412 N N . LEU A 1 179 ? -3.088 1.100 -31.589 1.00 44.34 179 LEU A N 1
ATOM 1413 C CA . LEU A 1 179 ? -1.782 0.980 -30.940 1.00 44.34 179 LEU A CA 1
ATOM 1414 C C . LEU A 1 179 ? -0.678 0.759 -31.978 1.00 44.34 179 LEU A C 1
ATOM 1416 O O . LEU A 1 179 ? 0.293 1.505 -31.962 1.00 44.34 179 LEU A O 1
ATOM 1420 N N . GLY A 1 180 ? -0.836 -0.151 -32.942 1.00 53.75 180 GLY A N 1
ATOM 1421 C CA . GLY A 1 180 ? 0.170 -0.363 -33.990 1.00 53.75 180 GLY A CA 1
ATOM 1422 C C . GLY A 1 180 ? 0.507 0.907 -34.785 1.00 53.75 180 GLY A C 1
ATOM 1423 O O . GLY A 1 180 ? 1.674 1.169 -35.072 1.00 53.75 180 GLY A O 1
ATOM 1424 N N . LYS A 1 181 ? -0.498 1.740 -35.082 1.00 56.69 181 LYS A N 1
ATOM 1425 C CA . LYS A 1 181 ? -0.342 2.945 -35.910 1.00 56.69 181 LYS A CA 1
ATOM 1426 C C . LYS A 1 181 ? 0.249 4.148 -35.171 1.00 56.69 181 LYS A C 1
ATOM 1428 O O . LYS A 1 181 ? 0.915 4.975 -35.791 1.00 56.69 181 LYS A O 1
ATOM 1433 N N . HIS A 1 182 ? 0.012 4.272 -33.864 1.00 56.62 182 HIS A N 1
ATOM 1434 C CA . HIS A 1 182 ? 0.361 5.483 -33.111 1.00 56.62 182 HIS A CA 1
ATOM 1435 C C . HIS A 1 182 ? 1.416 5.281 -32.020 1.00 56.62 182 HIS A C 1
ATOM 1437 O O . HIS A 1 182 ? 1.970 6.276 -31.549 1.00 56.62 182 HIS A O 1
ATOM 1443 N N . LEU A 1 183 ? 1.767 4.038 -31.664 1.00 50.53 183 LEU A N 1
ATOM 1444 C CA . LEU A 1 183 ? 2.787 3.749 -30.646 1.00 50.53 183 LEU A CA 1
ATOM 1445 C C . LEU A 1 183 ? 4.121 4.432 -30.968 1.00 50.53 183 LEU A C 1
ATOM 1447 O O . LEU A 1 183 ? 4.732 5.038 -30.093 1.00 50.53 183 LEU A O 1
ATOM 1451 N N . PHE A 1 184 ? 4.542 4.398 -32.234 1.00 53.03 184 PHE A N 1
ATOM 1452 C CA . PHE A 1 184 ? 5.798 5.006 -32.672 1.00 53.03 184 PHE A CA 1
ATOM 1453 C C . PHE A 1 184 ? 5.809 6.530 -32.461 1.00 53.03 184 PHE A C 1
ATOM 1455 O O . PHE A 1 184 ? 6.769 7.076 -31.921 1.00 53.03 184 PHE A O 1
ATOM 1462 N N . ASN A 1 185 ? 4.704 7.213 -32.775 1.00 55.41 185 ASN A N 1
ATOM 1463 C CA . ASN A 1 185 ? 4.575 8.664 -32.594 1.00 55.41 185 ASN A CA 1
ATOM 1464 C C . ASN A 1 185 ? 4.481 9.061 -31.115 1.00 55.41 185 ASN A C 1
ATOM 1466 O O . ASN A 1 185 ? 5.015 10.096 -30.720 1.00 55.41 185 ASN A O 1
ATOM 1470 N N . VAL A 1 186 ? 3.844 8.230 -30.285 1.00 52.28 186 VAL A N 1
ATOM 1471 C CA . VAL A 1 186 ? 3.770 8.443 -28.832 1.00 52.28 186 VAL A CA 1
ATOM 1472 C C . VAL A 1 186 ? 5.151 8.276 -28.195 1.00 52.28 186 VAL A C 1
ATOM 1474 O O . VAL A 1 186 ? 5.568 9.120 -27.403 1.00 52.28 186 VAL A O 1
ATOM 1477 N N . VAL A 1 187 ? 5.899 7.241 -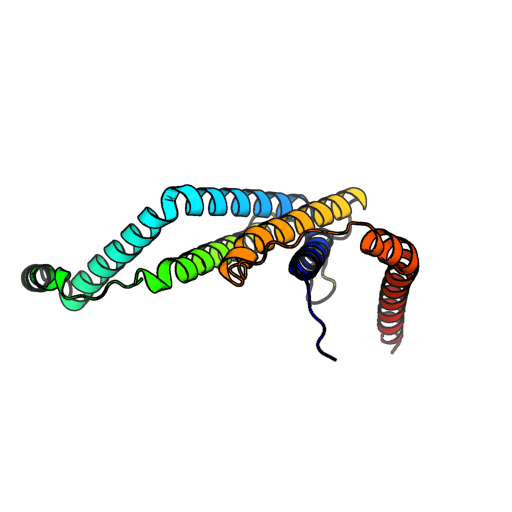28.586 1.00 51.78 187 VAL A N 1
ATOM 1478 C CA . VAL A 1 187 ? 7.272 7.007 -28.113 1.00 51.78 187 VAL A CA 1
ATOM 1479 C C . VAL A 1 187 ? 8.202 8.144 -28.547 1.00 51.78 187 VAL A C 1
ATOM 1481 O O . VAL A 1 187 ? 8.952 8.663 -27.721 1.00 51.78 187 VAL A O 1
ATOM 1484 N N . ILE A 1 188 ? 8.108 8.604 -29.798 1.00 62.41 188 ILE A N 1
ATOM 1485 C CA . ILE A 1 188 ? 8.876 9.759 -30.287 1.00 62.41 188 ILE A CA 1
ATOM 1486 C C . ILE A 1 188 ? 8.498 11.042 -29.543 1.00 62.41 188 ILE A C 1
ATOM 1488 O O . ILE A 1 188 ? 9.388 11.804 -29.173 1.00 62.41 1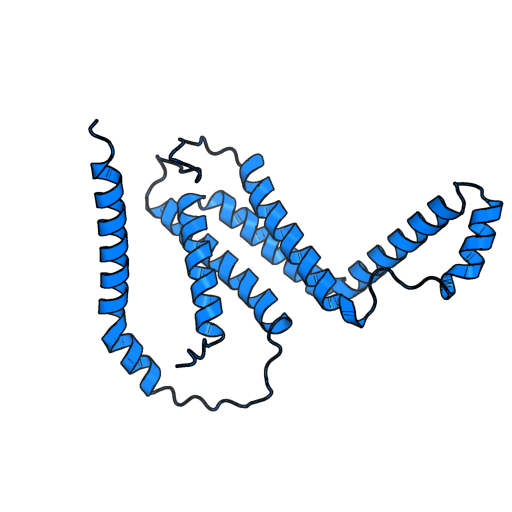88 ILE A O 1
ATOM 1492 N N . GLY A 1 189 ? 7.213 11.276 -29.267 1.00 59.81 189 GLY A N 1
ATOM 1493 C CA . GLY A 1 189 ? 6.760 12.434 -28.494 1.00 59.81 189 GLY A CA 1
ATOM 1494 C C . GLY A 1 189 ? 7.352 12.458 -27.085 1.00 59.81 189 GLY A C 1
ATOM 1495 O O . GLY A 1 189 ? 7.836 13.492 -26.628 1.00 59.81 189 GLY A O 1
ATOM 1496 N N . ILE A 1 190 ? 7.404 11.301 -26.423 1.00 48.47 190 ILE A N 1
ATOM 1497 C CA . ILE A 1 190 ? 8.024 11.156 -25.101 1.00 48.47 190 ILE A CA 1
ATOM 1498 C C . ILE A 1 190 ? 9.536 11.422 -25.179 1.00 48.47 190 ILE A C 1
ATOM 1500 O O . ILE A 1 190 ? 10.060 12.181 -24.365 1.00 48.47 190 ILE A O 1
ATOM 1504 N N . ILE A 1 191 ? 10.234 10.877 -26.182 1.00 53.38 191 ILE A N 1
ATOM 1505 C CA . ILE A 1 191 ? 11.671 11.124 -26.398 1.00 53.38 191 ILE A CA 1
ATOM 1506 C C . ILE A 1 191 ? 11.943 12.614 -26.669 1.00 53.38 191 ILE A C 1
ATOM 1508 O O . ILE A 1 191 ? 12.861 13.189 -26.085 1.00 53.38 191 ILE A O 1
ATOM 1512 N N . ALA A 1 192 ? 11.124 13.269 -27.492 1.00 55.06 192 ALA A N 1
ATOM 1513 C CA . ALA A 1 192 ? 11.255 14.689 -27.810 1.00 55.06 192 ALA A CA 1
ATOM 1514 C C . ALA A 1 192 ? 11.034 15.583 -26.578 1.00 55.06 192 ALA A C 1
ATOM 1516 O O . ALA A 1 192 ? 11.784 16.536 -26.371 1.00 55.06 192 ALA A O 1
ATOM 1517 N N . ILE A 1 193 ? 10.067 15.247 -25.716 1.00 57.81 193 ILE A N 1
ATOM 1518 C CA . ILE A 1 193 ? 9.833 15.950 -24.445 1.00 57.81 193 ILE A CA 1
ATOM 1519 C C . ILE A 1 193 ? 11.028 15.769 -23.495 1.00 57.81 193 ILE A C 1
ATOM 1521 O O . ILE A 1 193 ? 11.470 16.738 -22.876 1.00 57.81 193 ILE A O 1
ATOM 1525 N N . ILE A 1 194 ? 11.604 14.565 -23.419 1.00 48.34 194 ILE A N 1
ATOM 1526 C CA . ILE A 1 194 ? 12.795 14.278 -22.601 1.00 48.34 194 ILE A CA 1
ATOM 1527 C C . ILE A 1 194 ? 14.008 15.093 -23.076 1.00 48.34 194 ILE A C 1
ATOM 1529 O O . ILE A 1 194 ? 14.711 15.689 -22.254 1.00 48.34 194 ILE A O 1
ATOM 1533 N N . ILE A 1 195 ? 14.243 15.157 -24.391 1.00 62.34 195 ILE A N 1
ATOM 1534 C CA . ILE A 1 195 ? 15.334 15.941 -24.992 1.00 62.34 195 ILE A CA 1
ATOM 1535 C C . ILE A 1 195 ? 15.103 17.440 -24.768 1.00 62.34 195 ILE A C 1
ATOM 1537 O O . ILE A 1 195 ? 16.011 18.141 -24.325 1.00 62.34 195 ILE A O 1
ATOM 1541 N N . PHE A 1 196 ? 13.885 17.935 -24.999 1.00 57.38 196 PHE A N 1
ATOM 1542 C CA . PHE A 1 196 ? 13.533 19.344 -24.808 1.00 57.38 196 PHE A CA 1
ATOM 1543 C C . PHE A 1 196 ? 13.732 19.806 -23.358 1.00 57.38 196 PHE A C 1
ATOM 1545 O O . PHE A 1 196 ? 14.322 20.860 -23.112 1.00 57.38 196 PHE A O 1
ATOM 1552 N N . LEU A 1 197 ? 13.302 19.005 -22.381 1.00 47.97 197 LEU A N 1
ATOM 1553 C CA . LEU A 1 197 ? 13.487 19.316 -20.962 1.00 47.97 197 LEU A CA 1
ATOM 1554 C C . LEU A 1 197 ? 14.963 19.250 -20.542 1.00 47.97 197 LEU A C 1
ATOM 1556 O O . LEU A 1 197 ? 15.411 20.076 -19.745 1.00 47.97 197 LEU A O 1
ATOM 1560 N N . SER A 1 198 ? 15.734 18.334 -21.134 1.00 42.00 198 SER A N 1
ATOM 1561 C CA . SER A 1 198 ? 17.176 18.197 -20.896 1.00 42.00 198 SER A CA 1
ATOM 1562 C C . SER A 1 198 ? 17.975 19.381 -21.463 1.00 42.00 198 SER A C 1
ATOM 1564 O O . SER A 1 198 ? 18.844 19.927 -20.782 1.00 42.00 198 SER A O 1
ATOM 1566 N N . LEU A 1 199 ? 17.638 19.855 -22.667 1.00 53.50 199 LEU A N 1
ATOM 1567 C CA . LEU A 1 199 ? 18.277 21.021 -23.288 1.00 53.50 199 LEU A CA 1
ATOM 1568 C C . LEU A 1 199 ? 17.914 22.331 -22.574 1.00 53.50 199 LEU A C 1
ATOM 1570 O O . LEU A 1 199 ? 18.781 23.176 -22.342 1.00 53.50 199 LEU A O 1
ATOM 1574 N N . ARG A 1 200 ? 16.656 22.486 -22.139 1.00 47.88 200 ARG A N 1
ATOM 1575 C CA . ARG A 1 200 ? 16.208 23.675 -21.395 1.00 47.88 200 ARG A CA 1
ATOM 1576 C C . ARG A 1 200 ? 16.865 23.790 -20.012 1.00 47.88 200 ARG A C 1
ATOM 1578 O O . ARG A 1 200 ? 17.080 24.904 -19.539 1.00 47.88 200 ARG A O 1
ATOM 1585 N N . GLY A 1 201 ? 17.215 22.665 -19.387 1.00 41.09 201 GLY A N 1
ATOM 1586 C CA . GLY A 1 201 ? 17.972 22.629 -18.131 1.00 41.09 201 GLY A CA 1
ATOM 1587 C C . GLY A 1 201 ? 19.458 22.968 -18.295 1.00 41.09 201 GLY A C 1
ATOM 1588 O O . GLY A 1 201 ? 20.035 23.615 -17.427 1.00 41.09 201 GLY A O 1
ATOM 1589 N N . SER A 1 202 ? 20.066 22.607 -19.430 1.00 40.25 202 SER A N 1
ATOM 1590 C CA . SER A 1 202 ? 21.484 22.878 -19.712 1.00 40.25 202 SER A CA 1
ATOM 1591 C C . SER A 1 202 ? 21.775 24.353 -20.028 1.00 40.25 202 SER A C 1
ATOM 1593 O O . SER A 1 202 ? 22.864 24.834 -19.720 1.00 40.25 202 SER A O 1
ATOM 1595 N N . SER A 1 203 ? 20.814 25.094 -20.593 1.00 41.38 203 SER A N 1
ATOM 1596 C CA . SER A 1 203 ? 21.009 26.498 -20.997 1.00 41.38 203 SER A CA 1
ATOM 1597 C C . SER A 1 203 ? 21.043 27.507 -19.837 1.00 41.38 203 SER A C 1
ATOM 1599 O O . SER A 1 203 ? 21.450 28.644 -20.054 1.00 41.38 203 SER A O 1
ATOM 1601 N N . LYS A 1 204 ? 20.628 27.133 -18.618 1.00 48.97 204 LYS A N 1
ATOM 1602 C CA . LYS A 1 204 ? 20.603 28.034 -17.445 1.00 48.97 204 LYS A CA 1
ATOM 1603 C C . LYS A 1 204 ? 21.849 27.950 -16.547 1.00 48.97 204 LYS A C 1
ATOM 1605 O O . LYS A 1 204 ? 21.875 28.590 -15.505 1.00 48.97 204 LYS A O 1
ATOM 1610 N N . GLY A 1 205 ? 22.865 27.177 -16.942 1.00 47.34 205 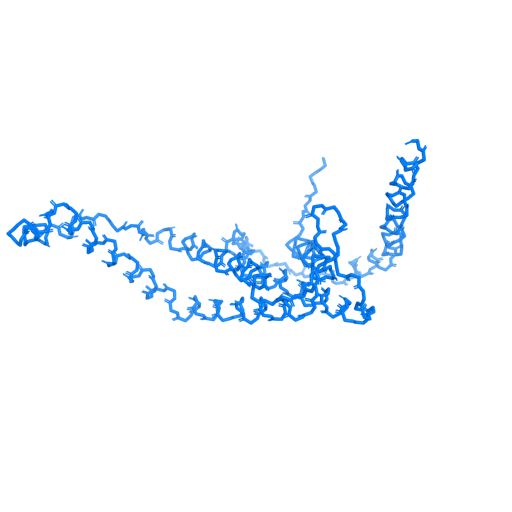GLY A N 1
ATOM 1611 C CA . GLY A 1 205 ? 24.099 26.956 -16.170 1.00 47.34 205 GLY A CA 1
ATOM 1612 C C . GLY A 1 205 ? 25.350 27.675 -16.692 1.00 47.34 205 GLY A C 1
ATOM 1613 O O . GLY A 1 205 ? 26.454 27.302 -16.309 1.00 47.34 205 GLY A O 1
ATOM 1614 N N . ARG A 1 206 ? 25.211 28.658 -17.589 1.00 45.97 206 ARG A N 1
ATOM 1615 C CA . ARG A 1 206 ? 26.305 29.557 -17.994 1.00 45.97 206 ARG A CA 1
ATOM 1616 C C . ARG A 1 206 ? 25.895 30.997 -17.693 1.00 45.97 206 ARG A C 1
ATOM 1618 O O . ARG A 1 206 ? 25.255 31.639 -18.520 1.00 45.97 206 ARG A O 1
ATOM 1625 N N . GLY A 1 207 ? 26.230 31.436 -16.487 1.00 38.56 207 GLY A N 1
ATO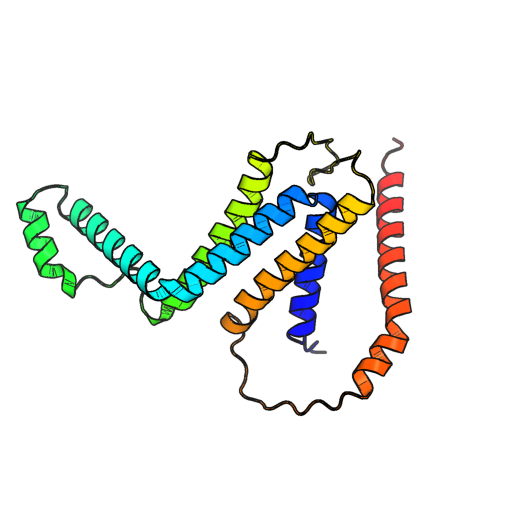M 1626 C CA . GLY A 1 207 ? 26.031 32.775 -15.940 1.00 38.56 207 GLY A CA 1
ATOM 1627 C C . GLY A 1 207 ? 26.573 32.794 -14.527 1.00 38.56 207 GLY A C 1
ATOM 1628 O O . GLY A 1 207 ? 25.980 32.072 -13.699 1.00 38.56 207 GLY A O 1
#

pLDDT: mean 70.47, std 15.72, range [37.25, 89.31]

Sequence (207 aa):
MLVKLEPAQVILGIALLFGLIGFFRGAKREFWVTAVIILVQALIRWQGKRLVKLTNNLYLMVRIAVEGRFDLEKIREALGRVGEIPPLIPEQRETIFLIGVFLLATLLAYVLGNRFIKVRPTAFGPLIIYPGWPFLIKLAGGVLGAINGYLIAYFLVPQVFPEPETTIVLPSGPMTEFLGKHLFNVVIGIIAIIIFLSLRGSSKGRG